Protein AF-A0A2V2WG63-F1 (afdb_monomer)

Sequence (183 aa):
MKLNDFLRGHIGPSAVVDERYNVTMEVFLVEPRNYVQDQKLLEEIFNLSEYQVLQEMRGLRRDTYNVSQMGVRSLRQWRDFERKDMVSPLARRELDAALRGVLKEEKIQMSEGFYDSLYNARWHHVVEFTDGEGMGMEVREGKPPQSWTYKAVGRTLERDDSVEQSGAPRLRLMVLTSDKAWP

Structure (mmCIF, N/CA/C/O backbone):
data_AF-A0A2V2WG63-F1
#
_entry.id   AF-A0A2V2WG63-F1
#
loop_
_atom_site.group_PDB
_atom_site.id
_atom_site.type_symbol
_atom_site.label_atom_id
_atom_site.label_alt_id
_atom_site.label_comp_id
_atom_site.label_asym_id
_atom_site.label_entity_id
_atom_site.label_seq_id
_atom_site.pdbx_PDB_ins_code
_atom_site.Cartn_x
_atom_site.Cartn_y
_atom_site.Cartn_z
_atom_site.occupancy
_atom_site.B_iso_or_equiv
_atom_site.auth_seq_id
_atom_site.auth_comp_id
_atom_site.auth_asym_id
_atom_site.auth_atom_id
_atom_site.pdbx_PDB_model_num
ATOM 1 N N . MET A 1 1 ? -6.058 -13.034 14.511 1.00 93.88 1 MET A N 1
ATOM 2 C CA . MET A 1 1 ? -6.287 -12.320 15.785 1.00 93.88 1 MET A CA 1
ATOM 3 C C . MET A 1 1 ? -7.746 -11.898 15.863 1.00 93.88 1 MET A C 1
ATOM 5 O O . MET A 1 1 ? -8.275 -11.448 14.842 1.00 93.88 1 MET A O 1
ATOM 9 N N . LYS A 1 2 ? -8.402 -12.097 17.013 1.00 96.62 2 LYS A N 1
ATOM 10 C CA . LYS A 1 2 ? -9.763 -11.594 17.248 1.00 96.62 2 LYS A CA 1
ATOM 11 C C . LYS A 1 2 ? -9.746 -10.153 17.768 1.00 96.62 2 LYS A C 1
ATOM 13 O O . LYS A 1 2 ? -8.709 -9.678 18.225 1.00 96.62 2 LYS A O 1
ATOM 18 N N . LEU A 1 3 ? -10.894 -9.482 17.707 1.00 96.88 3 LEU A N 1
ATOM 19 C CA . LEU A 1 3 ? -11.071 -8.108 18.168 1.00 96.88 3 LEU A CA 1
ATOM 20 C C . LEU A 1 3 ? -10.718 -7.959 19.653 1.00 96.88 3 LEU A C 1
ATOM 22 O O . LEU A 1 3 ? -9.905 -7.106 19.981 1.00 96.88 3 LEU A O 1
ATOM 26 N N . ASN A 1 4 ? -11.226 -8.816 20.546 1.00 96.56 4 ASN A N 1
ATOM 27 C CA . ASN A 1 4 ? -10.910 -8.702 21.977 1.00 96.56 4 ASN A CA 1
ATOM 28 C C . ASN A 1 4 ? -9.423 -8.927 22.284 1.00 96.56 4 ASN A C 1
ATOM 30 O O . ASN A 1 4 ? -8.892 -8.295 23.193 1.00 96.56 4 ASN A O 1
ATOM 34 N N . ASP A 1 5 ? -8.736 -9.781 21.521 1.00 96.94 5 ASP A N 1
ATOM 35 C CA . ASP A 1 5 ? -7.288 -9.965 21.674 1.00 96.94 5 ASP A CA 1
ATOM 36 C C . ASP A 1 5 ? -6.537 -8.682 21.292 1.00 96.94 5 ASP A C 1
ATOM 38 O O . ASP A 1 5 ? -5.629 -8.254 22.002 1.00 96.94 5 ASP A O 1
ATOM 42 N N . PHE A 1 6 ? -6.960 -8.038 20.199 1.00 96.94 6 PHE A N 1
ATOM 43 C CA . PHE A 1 6 ? -6.412 -6.762 19.743 1.00 96.94 6 PHE A CA 1
ATOM 44 C C . PHE A 1 6 ? -6.659 -5.639 20.763 1.00 96.94 6 PHE A C 1
ATOM 46 O O . PHE A 1 6 ? -5.723 -4.948 21.158 1.00 96.94 6 PHE A O 1
ATOM 53 N N . LEU A 1 7 ? -7.894 -5.493 21.256 1.00 96.50 7 LEU A N 1
ATOM 54 C CA . LEU A 1 7 ? -8.246 -4.464 22.243 1.00 96.50 7 LEU A CA 1
ATOM 55 C C . LEU A 1 7 ? -7.430 -4.611 23.532 1.00 96.50 7 LEU A C 1
ATOM 57 O O . LEU A 1 7 ? -6.892 -3.629 24.044 1.00 96.50 7 LEU A O 1
ATOM 61 N N . ARG A 1 8 ? -7.264 -5.843 24.021 1.00 96.00 8 ARG A N 1
ATOM 62 C CA . ARG A 1 8 ? -6.450 -6.114 25.213 1.00 96.00 8 ARG A CA 1
ATOM 63 C C . ARG A 1 8 ? -4.972 -5.810 25.010 1.00 96.00 8 ARG A C 1
ATOM 65 O O . ARG A 1 8 ? -4.325 -5.368 25.955 1.00 96.00 8 ARG A O 1
ATOM 72 N N . GLY A 1 9 ? -4.454 -6.058 23.808 1.00 95.62 9 GLY A N 1
ATOM 73 C CA . GLY A 1 9 ? -3.055 -5.813 23.464 1.00 95.62 9 GLY A CA 1
ATOM 74 C C . GLY A 1 9 ? -2.700 -4.333 23.309 1.00 95.62 9 GLY A C 1
ATOM 75 O O . GLY A 1 9 ? -1.584 -3.958 23.653 1.00 95.62 9 GLY A O 1
ATOM 76 N N . HIS A 1 10 ? -3.632 -3.504 22.822 1.00 95.19 10 HIS A N 1
ATOM 77 C CA . HIS A 1 10 ? -3.331 -2.120 22.427 1.00 95.19 10 HIS A CA 1
ATOM 78 C C . HIS A 1 10 ? -4.022 -1.034 23.263 1.00 95.19 10 HIS A C 1
ATOM 80 O O . HIS A 1 10 ? -3.489 0.065 23.367 1.00 95.19 10 HIS A O 1
ATOM 86 N N . ILE A 1 11 ? -5.178 -1.321 23.867 1.00 94.38 11 ILE A N 1
ATOM 87 C CA . ILE A 1 11 ? -5.942 -0.348 24.669 1.00 94.38 11 ILE A CA 1
ATOM 88 C C . ILE A 1 11 ? -5.850 -0.695 26.155 1.00 94.38 11 ILE A C 1
ATOM 90 O O . ILE A 1 11 ? -5.567 0.157 26.995 1.00 94.38 11 ILE A O 1
ATOM 94 N N . GLY A 1 12 ? -6.048 -1.969 26.494 1.00 92.88 12 GLY A N 1
ATOM 95 C CA . GLY A 1 12 ? -5.843 -2.462 27.850 1.00 92.88 12 GLY A CA 1
ATOM 96 C C . GLY A 1 12 ? -6.733 -3.647 28.209 1.00 92.88 12 GLY A C 1
ATOM 97 O O . GLY A 1 12 ? -7.703 -3.945 27.513 1.00 92.88 12 GLY A O 1
ATOM 98 N N . PRO A 1 13 ? -6.454 -4.323 29.336 1.00 90.38 13 PRO A N 1
ATOM 99 C CA . PRO A 1 13 ? -7.102 -5.587 29.696 1.00 90.38 13 PRO A CA 1
ATOM 100 C C . PRO A 1 13 ? -8.625 -5.476 29.874 1.00 90.38 13 PRO A C 1
ATOM 102 O O . PRO A 1 13 ? -9.335 -6.464 29.686 1.00 90.38 13 PRO A O 1
ATOM 105 N N . SER A 1 14 ? -9.120 -4.282 30.211 1.00 89.50 14 SER A N 1
ATOM 106 C CA . SER A 1 14 ? -10.546 -3.993 30.399 1.00 89.50 14 SER A CA 1
ATOM 107 C C . SER A 1 14 ? -11.287 -3.657 29.100 1.00 89.50 14 SER A C 1
ATOM 109 O O . SER A 1 14 ? -12.516 -3.638 29.104 1.00 89.50 14 SER A O 1
ATOM 111 N N . ALA A 1 15 ? -10.577 -3.383 28.000 1.00 91.00 15 ALA A N 1
ATOM 112 C CA . ALA A 1 15 ? -11.191 -3.097 26.709 1.00 91.00 15 ALA A CA 1
ATOM 113 C C . ALA A 1 15 ? -11.688 -4.407 26.086 1.00 91.00 15 ALA A C 1
ATOM 115 O O . ALA A 1 15 ? -10.906 -5.253 25.645 1.00 91.00 15 ALA A O 1
ATOM 116 N N . VAL A 1 16 ? -13.006 -4.600 26.103 1.00 93.50 16 VAL A N 1
ATOM 117 C CA . VAL A 1 16 ? -13.648 -5.835 25.655 1.00 93.50 16 VAL A CA 1
ATOM 118 C C . VAL A 1 16 ? -15.029 -5.528 25.083 1.00 93.50 16 VAL A C 1
ATOM 120 O O . VAL A 1 16 ? -15.775 -4.720 25.634 1.00 93.50 16 VAL A O 1
ATOM 123 N N . VAL A 1 17 ? -15.372 -6.185 23.981 1.00 94.12 17 VAL A N 1
ATOM 124 C CA . VAL A 1 17 ? -16.738 -6.237 23.451 1.00 94.12 17 VAL A CA 1
ATOM 125 C C . VAL A 1 17 ? -17.412 -7.547 23.848 1.00 94.12 17 VAL A C 1
ATOM 127 O O . VAL A 1 17 ? -16.739 -8.529 24.176 1.00 94.12 17 VAL A O 1
ATOM 130 N N . ASP A 1 18 ? -18.745 -7.578 23.787 1.00 94.12 18 ASP A N 1
ATOM 131 C CA . ASP A 1 18 ? -19.517 -8.812 23.965 1.00 94.12 18 ASP A CA 1
ATOM 132 C C . ASP A 1 18 ? -19.010 -9.919 23.025 1.00 94.12 18 ASP A C 1
ATOM 134 O O . ASP A 1 18 ? -18.601 -9.655 21.891 1.00 94.12 18 ASP A O 1
ATOM 138 N N . GLU A 1 19 ? -19.049 -11.172 23.482 1.00 93.12 19 GLU A N 1
ATOM 139 C CA . GLU A 1 19 ? -18.503 -12.308 22.731 1.00 93.12 19 GLU A CA 1
ATOM 140 C C . GLU A 1 19 ? -19.163 -12.474 21.350 1.00 93.12 19 GLU A C 1
ATOM 142 O O . GLU A 1 19 ? -18.517 -12.938 20.411 1.00 93.12 19 GLU A O 1
ATOM 147 N N . ARG A 1 20 ? -20.412 -12.014 21.173 1.00 94.06 20 ARG A N 1
ATOM 148 C CA . ARG A 1 20 ? -21.094 -11.995 19.866 1.00 94.06 20 ARG A CA 1
ATOM 149 C C . ARG A 1 20 ? -20.435 -11.058 18.852 1.00 94.06 20 ARG A C 1
ATOM 151 O O . ARG A 1 20 ? -20.540 -11.304 17.652 1.00 94.06 20 ARG A O 1
ATOM 158 N N . TYR A 1 21 ? -19.759 -10.009 19.315 1.00 94.44 21 TYR A N 1
ATOM 159 C CA . TYR A 1 21 ? -19.050 -9.038 18.478 1.00 94.44 21 TYR A CA 1
ATOM 160 C C . TYR A 1 21 ? -17.540 -9.301 18.408 1.00 94.44 21 TYR A C 1
ATOM 162 O O . TYR A 1 21 ? -16.827 -8.598 17.692 1.00 94.44 21 TYR A O 1
ATOM 170 N N . ASN A 1 22 ? -17.043 -10.335 19.096 1.00 96.38 22 ASN A N 1
ATOM 171 C CA . ASN A 1 22 ? -15.632 -10.720 19.133 1.00 96.38 22 ASN A CA 1
ATOM 172 C C . ASN A 1 22 ? -15.186 -11.464 17.854 1.00 96.38 22 ASN A C 1
ATOM 174 O O . ASN A 1 22 ? -14.774 -12.631 17.870 1.00 96.38 22 ASN A O 1
ATOM 178 N N . VAL A 1 23 ? -15.304 -10.779 16.718 1.00 97.12 23 VAL A N 1
ATOM 179 C CA . VAL A 1 23 ? -14.958 -11.285 15.385 1.00 97.12 23 VAL A CA 1
ATOM 180 C C . VAL A 1 23 ? -13.455 -11.210 15.109 1.00 97.12 23 VAL A C 1
ATOM 182 O O . VAL A 1 23 ? -12.675 -10.671 15.893 1.00 97.12 23 VAL A O 1
ATOM 185 N N . THR A 1 24 ? -13.014 -11.762 13.979 1.00 97.19 24 THR A N 1
ATOM 186 C CA . THR A 1 24 ? -11.632 -11.581 13.515 1.00 97.19 24 THR A CA 1
ATOM 187 C C . THR A 1 24 ? -11.386 -10.132 13.096 1.00 97.19 24 THR A C 1
ATOM 189 O O . THR A 1 24 ? -12.297 -9.451 12.623 1.00 97.19 24 THR A O 1
ATOM 192 N N . MET A 1 25 ? -10.135 -9.670 13.195 1.00 95.94 25 MET A N 1
ATOM 193 C CA . MET A 1 25 ? -9.777 -8.327 12.717 1.00 95.94 25 MET A CA 1
ATOM 194 C C . MET A 1 25 ? -10.108 -8.126 11.232 1.00 95.94 25 MET A C 1
ATOM 196 O O . MET A 1 25 ? -10.574 -7.059 10.857 1.00 95.94 25 MET A O 1
ATOM 200 N N . GLU A 1 26 ? -9.959 -9.152 10.387 1.00 92.69 26 GLU A N 1
ATOM 201 C CA . GLU A 1 26 ? -10.315 -9.059 8.960 1.00 92.69 26 GLU A CA 1
ATOM 202 C C . GLU A 1 26 ? -11.795 -8.710 8.732 1.00 92.69 26 GLU A C 1
ATOM 204 O O . GLU A 1 26 ? -12.109 -7.941 7.821 1.00 92.69 26 GLU A O 1
ATOM 209 N N . VAL A 1 27 ? -12.691 -9.255 9.564 1.00 95.31 27 VAL A N 1
ATOM 210 C CA . VAL A 1 27 ? -14.133 -8.974 9.519 1.00 95.31 27 VAL A CA 1
ATOM 211 C C . VAL A 1 27 ? -14.428 -7.600 10.119 1.00 95.31 27 VAL A C 1
ATOM 213 O O . VAL A 1 27 ? -15.145 -6.809 9.510 1.00 95.31 27 VAL A O 1
ATOM 216 N N . PHE A 1 28 ? -13.823 -7.280 11.265 1.00 96.75 28 PHE A N 1
ATOM 217 C CA . PHE A 1 28 ? -13.992 -5.989 11.931 1.00 96.75 28 PHE A CA 1
ATOM 218 C C . PHE A 1 28 ? -13.611 -4.801 11.030 1.00 96.75 28 PHE A C 1
ATOM 220 O O . PHE A 1 28 ? -14.371 -3.844 10.926 1.00 96.75 28 PHE A O 1
ATOM 227 N N . LEU A 1 29 ? -12.486 -4.892 10.309 1.00 95.50 29 LEU A N 1
ATOM 228 C CA . LEU A 1 29 ? -11.979 -3.853 9.396 1.00 95.50 29 LEU A CA 1
ATOM 229 C C . LEU A 1 29 ? -12.909 -3.555 8.202 1.00 95.50 29 LEU A C 1
ATOM 231 O O . LEU A 1 29 ? -12.698 -2.585 7.469 1.00 95.50 29 LEU A O 1
ATOM 235 N N . VAL A 1 30 ? -13.916 -4.400 7.949 1.00 94.12 30 VAL A N 1
ATOM 236 C CA . VAL A 1 30 ? -14.921 -4.154 6.906 1.00 94.12 30 VAL A CA 1
ATOM 237 C C . VAL A 1 30 ? -15.871 -3.048 7.344 1.00 94.12 30 VAL A C 1
ATOM 239 O O . VAL A 1 30 ? -16.056 -2.088 6.600 1.00 94.12 30 VAL A O 1
ATOM 242 N N . GLU A 1 31 ? -16.457 -3.194 8.531 1.00 94.81 31 GLU A N 1
ATOM 243 C CA . GLU A 1 31 ? -17.446 -2.264 9.068 1.00 94.81 31 GLU A CA 1
ATOM 244 C C . GLU A 1 31 ? -17.375 -2.226 10.607 1.00 94.81 31 GLU A C 1
ATOM 246 O O . GLU A 1 31 ? -18.191 -2.845 11.294 1.00 94.81 31 GLU A O 1
ATOM 251 N N . PRO A 1 32 ? -16.394 -1.492 11.171 1.00 95.38 32 PRO A N 1
ATOM 252 C CA . PRO A 1 32 ? -16.124 -1.467 12.613 1.00 95.38 32 PRO A CA 1
ATOM 253 C C . PRO A 1 32 ? -17.338 -1.096 13.475 1.00 95.38 32 PRO A C 1
ATOM 255 O O . PRO A 1 32 ? -17.528 -1.625 14.571 1.00 95.38 32 PRO A O 1
ATOM 258 N N . ARG A 1 33 ? -18.193 -0.210 12.950 1.00 95.69 33 ARG A N 1
ATOM 259 C CA . ARG A 1 33 ? -19.382 0.327 13.632 1.00 95.69 33 ARG A CA 1
ATOM 260 C C . ARG A 1 33 ? -20.462 -0.723 13.912 1.00 95.69 33 ARG A C 1
ATOM 262 O O . ARG A 1 33 ? -21.297 -0.499 14.780 1.00 95.69 33 ARG A O 1
ATOM 269 N N . ASN A 1 34 ? -20.432 -1.870 13.231 1.00 95.44 34 ASN A N 1
ATOM 270 C CA . ASN A 1 34 ? -21.363 -2.971 13.500 1.00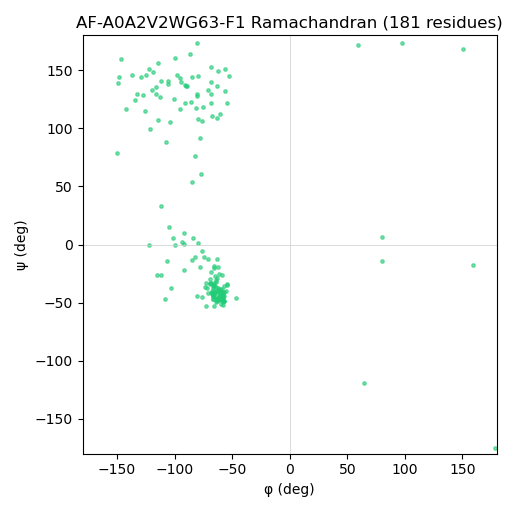 95.44 34 ASN A CA 1
ATOM 271 C C . ASN A 1 34 ? -20.980 -3.784 14.745 1.00 95.44 34 ASN A C 1
ATOM 273 O O . ASN A 1 34 ? -21.813 -4.511 15.279 1.00 95.44 34 ASN A O 1
ATOM 277 N N . TYR A 1 35 ? -19.724 -3.686 15.186 1.00 95.38 35 TYR A N 1
ATOM 278 C CA . TYR A 1 35 ? -19.163 -4.508 16.262 1.00 95.38 35 TYR A CA 1
ATOM 279 C C . TYR A 1 35 ? -18.857 -3.701 17.524 1.00 95.38 35 TYR A C 1
ATOM 281 O O . TYR A 1 35 ? -18.873 -4.246 18.624 1.00 95.38 35 TYR A O 1
ATOM 289 N N . VAL A 1 36 ? -18.595 -2.401 17.377 1.00 94.88 36 VAL A N 1
ATOM 290 C CA . VAL A 1 36 ? -18.352 -1.482 18.490 1.00 94.88 36 VAL A CA 1
ATOM 291 C C . VAL A 1 36 ? -19.316 -0.308 18.358 1.00 94.88 36 VAL A C 1
ATOM 293 O O . VA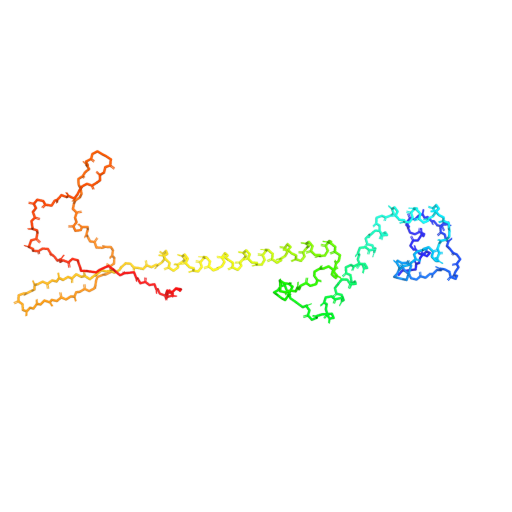L A 1 36 ? -19.233 0.457 17.403 1.00 94.88 36 VAL A O 1
ATOM 296 N N . GLN A 1 37 ? -20.236 -0.178 19.315 1.00 91.19 37 GLN A N 1
ATOM 297 C CA . GLN A 1 37 ? -21.182 0.946 19.380 1.00 91.19 37 GLN A CA 1
ATOM 298 C C . GLN A 1 37 ? -20.661 2.107 20.237 1.00 91.19 37 GLN A C 1
ATOM 300 O O . GLN A 1 37 ? -21.112 3.238 20.073 1.00 91.19 37 GLN A O 1
ATOM 305 N N . ASP A 1 38 ? -19.715 1.839 21.142 1.00 94.06 38 ASP A N 1
ATOM 306 C CA . ASP A 1 38 ? -19.063 2.875 21.940 1.00 94.06 38 ASP A CA 1
ATOM 307 C C . ASP A 1 38 ? -18.195 3.753 21.030 1.00 94.06 38 ASP A C 1
ATOM 309 O O . ASP A 1 38 ? -17.165 3.324 20.501 1.00 94.06 38 ASP A O 1
ATOM 313 N N . GLN A 1 39 ? -18.634 4.997 20.844 1.00 94.69 39 GLN A N 1
ATOM 314 C CA . GLN A 1 39 ? -17.968 5.948 19.967 1.00 94.69 39 GLN A CA 1
ATOM 315 C C . GLN A 1 39 ? -16.574 6.334 20.474 1.00 94.69 39 GLN A C 1
ATOM 317 O O . GLN A 1 39 ? -15.665 6.495 19.662 1.00 94.69 39 GLN A O 1
ATOM 322 N N . LYS A 1 40 ? -16.376 6.422 21.795 1.00 95.06 40 LYS A N 1
ATOM 323 C CA . LYS A 1 40 ? -15.071 6.758 22.374 1.00 95.06 40 LYS A CA 1
ATOM 324 C C . LYS A 1 40 ? -14.074 5.628 22.129 1.00 95.06 40 LYS A C 1
ATOM 326 O O . LYS A 1 40 ? -12.937 5.886 21.747 1.00 95.06 40 LYS A O 1
ATOM 331 N N . LEU A 1 41 ? -14.523 4.383 22.290 1.00 94.50 41 LEU A N 1
ATOM 332 C CA . LEU A 1 41 ? -13.698 3.213 22.001 1.00 94.50 41 LEU A CA 1
ATOM 333 C C . LEU A 1 41 ? -13.363 3.112 20.505 1.00 94.50 41 LEU A C 1
ATOM 335 O O . LEU A 1 41 ? -12.229 2.806 20.152 1.00 94.50 41 LEU A O 1
ATOM 339 N N . LEU A 1 42 ? -14.317 3.397 19.613 1.00 95.94 42 LEU A N 1
ATOM 340 C CA . LEU A 1 42 ? -14.051 3.450 18.171 1.00 95.94 42 LEU A CA 1
ATOM 341 C C . LEU A 1 42 ? -13.006 4.506 17.806 1.00 95.94 42 LEU A C 1
ATOM 343 O O . LEU A 1 42 ? -12.115 4.225 17.007 1.00 95.94 42 LEU A O 1
ATOM 347 N N . GLU A 1 43 ? -13.115 5.707 18.373 1.00 96.38 43 GLU A N 1
ATOM 348 C CA . GLU A 1 43 ? -12.137 6.777 18.161 1.00 96.38 43 GLU A CA 1
ATOM 349 C C . GLU A 1 43 ? -10.745 6.357 18.643 1.00 96.38 43 GLU A C 1
ATOM 351 O O . GLU A 1 43 ? -9.763 6.555 17.929 1.00 96.38 43 GLU A O 1
ATOM 356 N N . GLU A 1 44 ? -10.656 5.709 19.805 1.00 96.38 44 GLU A N 1
ATOM 357 C CA . GLU A 1 44 ? -9.400 5.170 20.326 1.00 96.38 44 GLU A CA 1
ATOM 358 C C . GLU A 1 44 ? -8.803 4.111 19.389 1.00 96.38 44 GLU A C 1
ATOM 360 O O . GLU A 1 44 ? -7.637 4.221 19.018 1.00 96.38 44 GLU A O 1
ATOM 365 N N . ILE A 1 45 ? -9.614 3.161 18.908 1.00 96.31 45 ILE A N 1
ATOM 366 C CA . ILE A 1 45 ? -9.190 2.145 17.931 1.00 96.31 45 ILE A CA 1
ATOM 367 C C . ILE A 1 45 ? -8.669 2.796 16.644 1.00 96.31 45 ILE A C 1
ATOM 369 O O . ILE A 1 45 ? -7.629 2.390 16.133 1.00 96.31 45 ILE A O 1
ATOM 373 N N . PHE A 1 46 ? -9.368 3.797 16.104 1.00 96.50 46 PHE A N 1
ATOM 374 C CA . PHE A 1 46 ? -8.979 4.450 14.847 1.00 96.50 46 PHE A CA 1
ATOM 375 C C . PHE A 1 46 ? -7.689 5.271 14.965 1.00 96.50 46 PHE A C 1
ATOM 377 O O . PHE A 1 46 ? -6.990 5.468 13.966 1.00 96.50 46 PHE A O 1
ATOM 384 N N . ASN A 1 47 ? -7.355 5.707 16.179 1.00 97.06 47 ASN A N 1
ATOM 385 C CA . ASN A 1 47 ? -6.113 6.411 16.474 1.00 97.06 47 ASN A CA 1
ATOM 386 C C . ASN A 1 47 ? -4.911 5.470 16.672 1.00 97.06 47 ASN A C 1
ATOM 388 O O . ASN A 1 47 ? -3.779 5.953 16.700 1.00 97.06 47 ASN A O 1
ATOM 392 N N . LEU A 1 48 ? -5.118 4.151 16.775 1.00 97.19 48 LEU A N 1
ATOM 393 C CA . LEU A 1 48 ? -4.022 3.183 16.871 1.00 97.19 48 LEU A CA 1
ATOM 394 C C . LEU A 1 48 ? -3.283 3.047 15.537 1.00 97.19 48 LEU A C 1
ATOM 396 O O . LEU A 1 48 ? -3.891 2.829 14.484 1.00 97.19 48 LEU A O 1
ATOM 400 N N . SER A 1 49 ? -1.951 3.083 15.590 1.00 96.44 49 SER A N 1
ATOM 401 C CA . SER A 1 49 ? -1.107 2.881 14.409 1.00 96.44 49 SER A CA 1
ATOM 402 C C . SER A 1 49 ? -1.266 1.466 13.849 1.00 96.44 49 SER A C 1
ATOM 404 O O . SER 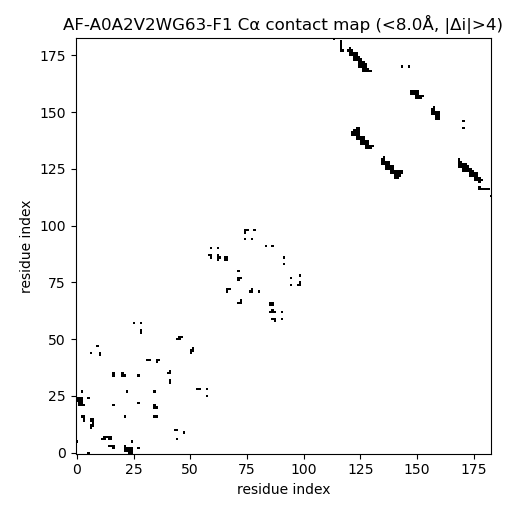A 1 49 ? -1.330 1.282 12.636 1.00 96.44 49 SER A O 1
ATOM 406 N N . GLU A 1 50 ? -1.429 0.458 14.707 1.00 95.56 50 GLU A N 1
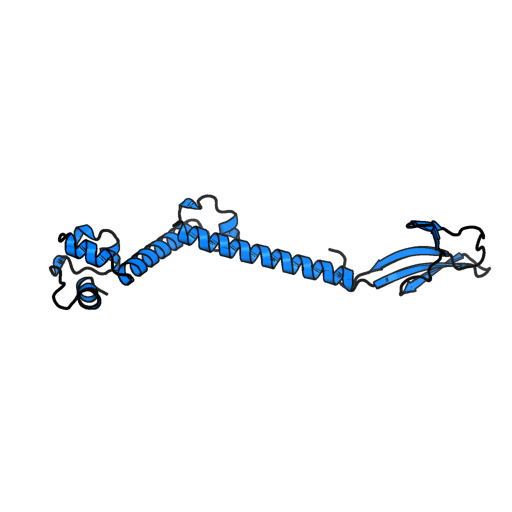ATOM 407 C CA . GLU A 1 50 ? -1.624 -0.931 14.293 1.00 95.56 50 GLU A CA 1
ATOM 408 C C . GLU A 1 50 ? -2.955 -1.129 13.570 1.00 95.56 50 GLU A C 1
ATOM 410 O O . GLU A 1 50 ? -3.024 -1.880 12.596 1.00 95.56 50 GLU A O 1
ATOM 415 N N . TYR A 1 51 ? -4.004 -0.418 13.992 1.00 96.38 51 TYR A N 1
ATOM 416 C CA . TYR A 1 51 ? -5.275 -0.416 13.273 1.00 96.38 51 TYR A CA 1
ATOM 417 C C . TYR A 1 51 ? -5.120 0.207 11.879 1.00 96.38 51 TYR A C 1
ATOM 419 O O . TYR A 1 51 ? -5.604 -0.361 10.896 1.00 96.38 51 TYR A O 1
ATOM 427 N N . GLN A 1 52 ? -4.408 1.334 11.773 1.00 95.06 52 GLN A N 1
ATOM 428 C CA . GLN A 1 52 ? -4.142 1.997 10.492 1.00 95.06 52 GLN A CA 1
ATOM 429 C C . GLN A 1 52 ? -3.365 1.083 9.537 1.00 95.06 52 GLN A C 1
ATOM 431 O O . GLN A 1 52 ? -3.792 0.889 8.399 1.00 95.06 52 GLN A O 1
ATOM 436 N N . VAL A 1 53 ? -2.306 0.427 10.020 1.00 93.94 53 VAL A N 1
ATOM 437 C CA . VAL A 1 53 ? -1.519 -0.541 9.236 1.00 93.94 53 VAL A CA 1
ATOM 438 C C . VAL A 1 53 ? -2.384 -1.706 8.755 1.00 93.94 53 VAL A C 1
ATOM 440 O O . VAL A 1 53 ? -2.315 -2.093 7.587 1.00 93.94 53 VAL A O 1
ATOM 443 N N . LEU A 1 54 ? -3.232 -2.263 9.623 1.00 94.94 54 LEU A N 1
ATOM 444 C CA . LEU A 1 54 ? -4.142 -3.342 9.239 1.00 94.94 54 LEU A CA 1
ATOM 445 C C . LEU A 1 54 ? -5.147 -2.894 8.167 1.00 94.94 54 LEU A C 1
ATOM 447 O O . LEU A 1 54 ? -5.431 -3.650 7.231 1.00 94.94 54 LEU A O 1
ATOM 451 N N . GLN A 1 55 ? -5.661 -1.668 8.273 1.00 92.94 55 GLN A N 1
ATOM 452 C CA . GLN A 1 55 ? -6.595 -1.109 7.301 1.00 92.94 55 GLN A CA 1
ATOM 453 C C . GLN A 1 55 ? -5.928 -0.854 5.943 1.00 92.94 55 GLN A C 1
ATOM 455 O O . GLN A 1 55 ? -6.501 -1.195 4.902 1.00 92.94 55 GLN A O 1
ATOM 460 N N . GLU A 1 56 ? -4.706 -0.323 5.938 1.00 91.38 56 GLU A N 1
ATOM 461 C CA . GLU A 1 56 ? -3.902 -0.146 4.727 1.00 91.38 56 GLU A CA 1
ATOM 462 C C . GLU A 1 56 ? -3.578 -1.488 4.066 1.00 91.38 56 GLU A C 1
ATOM 464 O O . GLU A 1 56 ? -3.821 -1.664 2.871 1.00 91.38 56 GLU A O 1
ATOM 469 N N . MET A 1 57 ? -3.116 -2.475 4.841 1.00 91.62 57 MET A N 1
ATOM 470 C CA . MET A 1 57 ? -2.808 -3.817 4.342 1.00 91.62 57 MET A CA 1
ATOM 471 C C . MET A 1 57 ? -4.040 -4.480 3.714 1.00 91.62 57 MET A C 1
ATOM 473 O O . MET A 1 57 ? -3.951 -5.101 2.649 1.00 91.62 57 MET A O 1
ATOM 477 N N . ARG A 1 58 ? -5.214 -4.322 4.337 1.00 92.06 58 ARG A N 1
ATOM 478 C CA . ARG A 1 58 ? -6.487 -4.788 3.778 1.00 92.06 58 ARG A CA 1
ATOM 479 C C . ARG A 1 58 ? -6.802 -4.100 2.448 1.00 92.06 58 ARG A C 1
ATOM 481 O O . ARG A 1 58 ? -7.211 -4.780 1.503 1.00 92.06 58 ARG A O 1
ATOM 488 N N . GLY A 1 59 ? -6.608 -2.783 2.370 1.00 91.88 59 GLY A N 1
ATOM 489 C CA . GLY A 1 59 ? -6.759 -2.003 1.140 1.00 91.88 59 GLY A CA 1
ATOM 490 C C . GLY A 1 59 ? -5.847 -2.510 0.023 1.00 91.88 59 GLY A C 1
ATOM 491 O O . GLY A 1 59 ? -6.332 -2.880 -1.043 1.00 91.88 59 GLY A O 1
ATOM 492 N N . LEU A 1 60 ? -4.552 -2.658 0.304 1.00 91.25 60 LEU A N 1
ATOM 493 C CA . LEU A 1 60 ? -3.560 -3.167 -0.648 1.00 91.25 60 LEU A CA 1
ATOM 494 C C . LEU A 1 60 ? -3.881 -4.583 -1.139 1.00 91.25 60 LEU A C 1
ATOM 496 O O . LEU A 1 60 ? -3.739 -4.887 -2.326 1.00 91.25 60 LEU A O 1
ATOM 500 N N . ARG A 1 61 ? -4.351 -5.466 -0.250 1.00 90.81 61 ARG A N 1
ATOM 501 C CA . ARG A 1 61 ? -4.767 -6.826 -0.626 1.00 90.81 61 ARG A CA 1
ATOM 502 C C . ARG A 1 61 ? -5.962 -6.800 -1.577 1.00 90.81 61 ARG A C 1
ATOM 504 O O . ARG A 1 61 ? -5.989 -7.567 -2.541 1.00 90.81 61 ARG A O 1
ATOM 511 N N . ARG A 1 62 ? -6.931 -5.913 -1.331 1.00 91.56 62 ARG A N 1
ATOM 512 C CA . ARG A 1 62 ? -8.081 -5.700 -2.220 1.00 91.56 62 ARG A CA 1
ATOM 513 C C . ARG A 1 62 ? -7.636 -5.150 -3.575 1.00 91.56 62 ARG A C 1
ATOM 515 O O . ARG A 1 62 ? -8.046 -5.694 -4.594 1.00 91.56 62 ARG A O 1
ATOM 522 N N . ASP A 1 63 ? -6.772 -4.142 -3.588 1.00 92.56 63 ASP A N 1
ATOM 523 C CA . ASP A 1 63 ? -6.219 -3.561 -4.814 1.00 92.56 63 ASP A CA 1
ATOM 524 C C . ASP A 1 63 ? -5.512 -4.618 -5.664 1.00 92.56 63 ASP A C 1
ATOM 526 O O . ASP A 1 63 ? -5.800 -4.761 -6.851 1.00 92.56 63 ASP A O 1
ATOM 530 N N . THR A 1 64 ? -4.649 -5.416 -5.028 1.00 88.94 64 THR A N 1
ATOM 531 C CA . THR A 1 64 ? -3.921 -6.524 -5.663 1.00 88.94 64 THR A CA 1
ATOM 532 C C . THR A 1 64 ? -4.881 -7.543 -6.275 1.00 88.94 64 THR A C 1
ATOM 534 O O . THR A 1 64 ? -4.692 -7.976 -7.412 1.00 88.94 64 THR A O 1
ATOM 537 N N . TYR A 1 65 ? -5.936 -7.914 -5.544 1.00 89.25 65 TYR A N 1
ATOM 538 C CA . TYR A 1 65 ? -6.961 -8.814 -6.061 1.00 89.25 65 TYR A CA 1
ATOM 539 C C . TYR A 1 65 ? -7.672 -8.210 -7.280 1.00 89.25 65 TYR A C 1
ATOM 541 O O . TYR A 1 65 ? -7.767 -8.869 -8.314 1.00 89.25 65 TYR A O 1
ATOM 549 N N . ASN A 1 66 ? -8.098 -6.946 -7.198 1.00 89.44 66 ASN A N 1
ATOM 550 C CA . ASN A 1 66 ? -8.809 -6.247 -8.268 1.00 89.44 66 ASN A CA 1
ATOM 551 C C . ASN A 1 66 ? -8.007 -6.207 -9.577 1.00 89.44 66 ASN A C 1
ATOM 553 O O . ASN A 1 66 ? -8.535 -6.556 -10.633 1.00 89.44 66 ASN A O 1
ATOM 557 N N . VAL A 1 67 ? -6.729 -5.816 -9.521 1.00 91.12 67 VAL A N 1
ATOM 558 C CA . VAL A 1 67 ? -5.882 -5.749 -10.727 1.00 91.12 67 VAL A CA 1
ATOM 559 C C . VAL A 1 67 ? -5.553 -7.136 -11.277 1.00 91.12 67 VAL A C 1
ATOM 561 O O . VAL A 1 67 ? -5.507 -7.315 -12.494 1.00 91.12 67 VAL A O 1
ATOM 564 N N . SER A 1 68 ? -5.412 -8.140 -10.404 1.00 88.44 68 SER A N 1
ATOM 565 C CA . SER A 1 68 ? -5.187 -9.529 -10.816 1.00 88.44 68 SER A CA 1
ATOM 566 C C . SER A 1 68 ? -6.390 -10.110 -11.566 1.00 88.44 68 SER A C 1
ATOM 568 O O . SER A 1 68 ? -6.209 -10.773 -12.589 1.00 88.44 68 SER A O 1
ATOM 570 N N . GLN A 1 69 ? -7.616 -9.806 -11.119 1.00 90.62 69 GLN A N 1
ATOM 571 C CA . GLN A 1 69 ? -8.848 -10.187 -11.825 1.00 90.62 69 GLN A CA 1
ATOM 572 C C . GLN A 1 69 ? -8.960 -9.524 -13.206 1.00 90.62 69 GLN A C 1
ATOM 574 O O . GLN A 1 69 ? -9.520 -10.111 -14.125 1.00 90.62 69 GLN A O 1
ATOM 579 N N . MET A 1 70 ? -8.367 -8.340 -13.377 1.00 91.38 70 MET A N 1
ATOM 580 C CA . MET A 1 70 ? -8.273 -7.644 -14.667 1.00 91.38 70 MET A CA 1
ATOM 581 C C . MET A 1 70 ? -7.090 -8.117 -15.531 1.00 91.38 70 MET A C 1
ATOM 583 O O . MET A 1 70 ? -6.821 -7.543 -16.583 1.00 91.38 70 MET A O 1
ATOM 587 N N . GLY A 1 71 ? -6.363 -9.155 -15.105 1.00 91.00 71 GLY A N 1
ATOM 588 C CA . GLY A 1 71 ? -5.261 -9.744 -15.866 1.00 91.00 71 GLY A CA 1
ATOM 589 C C . GLY A 1 71 ? -3.932 -8.987 -15.781 1.00 91.00 71 GLY A C 1
ATOM 590 O O . GLY A 1 71 ? -2.973 -9.374 -16.453 1.00 91.00 71 GLY A O 1
ATOM 591 N N . VAL A 1 72 ? -3.832 -7.952 -14.941 1.00 93.75 72 VAL A N 1
ATOM 592 C CA . VAL A 1 72 ? -2.586 -7.206 -14.730 1.00 93.75 72 VAL A CA 1
ATOM 593 C C . VAL A 1 72 ? -1.690 -7.996 -13.776 1.00 93.75 72 VAL A C 1
ATOM 595 O O . VAL A 1 72 ? -1.963 -8.095 -12.580 1.00 93.75 72 VAL A O 1
ATOM 598 N N . ARG A 1 73 ? -0.610 -8.579 -14.308 1.00 89.81 73 ARG A N 1
ATOM 599 C CA . ARG A 1 73 ? 0.367 -9.386 -13.551 1.00 89.81 73 ARG A CA 1
ATOM 600 C C . ARG A 1 73 ? 1.803 -8.862 -13.641 1.00 89.81 73 ARG A C 1
ATOM 602 O O . ARG A 1 73 ? 2.706 -9.456 -13.064 1.00 89.81 73 ARG A O 1
ATOM 609 N N . SER A 1 74 ? 2.031 -7.770 -14.368 1.00 91.38 74 SER A N 1
ATOM 610 C CA . SER A 1 74 ? 3.358 -7.182 -14.580 1.00 91.38 74 SER A CA 1
ATOM 611 C C . SER A 1 74 ? 3.296 -5.659 -14.687 1.00 91.38 74 SER A C 1
ATOM 613 O O . SER A 1 74 ? 2.256 -5.097 -15.031 1.00 91.38 74 SER A O 1
ATOM 615 N N . LEU A 1 75 ? 4.431 -4.984 -14.464 1.00 91.94 75 LEU A N 1
ATOM 616 C CA . LEU A 1 75 ? 4.533 -3.526 -14.614 1.00 91.94 75 LEU A CA 1
ATOM 617 C C . LEU A 1 75 ? 4.313 -3.056 -16.061 1.00 91.94 75 LEU A C 1
ATOM 619 O O . LEU A 1 75 ? 3.771 -1.975 -16.272 1.00 91.94 75 LEU A O 1
ATOM 623 N N . ARG A 1 76 ? 4.667 -3.871 -17.064 1.00 90.44 76 ARG A N 1
ATOM 624 C CA . ARG A 1 76 ? 4.381 -3.562 -18.476 1.00 90.44 76 ARG A CA 1
ATOM 625 C C . ARG A 1 76 ? 2.881 -3.584 -18.763 1.00 90.44 76 ARG A C 1
ATOM 627 O O . ARG A 1 76 ? 2.378 -2.667 -19.388 1.00 90.44 76 ARG A O 1
ATOM 634 N N . GLN A 1 77 ? 2.157 -4.575 -18.243 1.00 92.88 77 GLN A N 1
ATOM 635 C CA . GLN A 1 77 ? 0.694 -4.585 -18.342 1.00 92.88 77 GLN A CA 1
ATOM 636 C C . GLN A 1 77 ? 0.071 -3.451 -17.535 1.00 92.88 77 GLN A C 1
ATOM 638 O O . GLN A 1 77 ? -0.895 -2.850 -17.985 1.00 92.88 77 GLN A O 1
ATOM 643 N N . TRP A 1 78 ? 0.637 -3.128 -16.366 1.00 94.62 78 TRP A N 1
ATOM 644 C CA . TRP A 1 78 ? 0.214 -1.959 -15.608 1.00 94.62 78 TRP A CA 1
ATOM 645 C C . TRP A 1 78 ? 0.349 -0.700 -16.458 1.00 94.62 78 TRP A C 1
ATOM 647 O O . TRP A 1 78 ? -0.618 0.040 -16.525 1.00 94.62 78 TRP A O 1
ATOM 657 N N . ARG A 1 79 ? 1.478 -0.456 -17.138 1.00 92.56 79 ARG A N 1
ATOM 658 C CA . ARG A 1 79 ? 1.683 0.724 -18.006 1.00 92.56 79 ARG A CA 1
ATOM 659 C C . ARG A 1 79 ? 0.503 0.979 -18.945 1.00 92.56 79 ARG A C 1
ATOM 661 O O . ARG A 1 79 ? 0.036 2.110 -19.004 1.00 92.56 79 ARG A O 1
ATOM 668 N N . ASP A 1 80 ? 0.019 -0.074 -19.593 1.00 93.06 80 ASP A N 1
ATOM 669 C CA . ASP A 1 80 ? -1.015 0.004 -20.629 1.00 93.06 80 ASP A CA 1
ATOM 670 C C . ASP A 1 80 ? -2.442 -0.156 -20.050 1.00 93.06 80 ASP A C 1
ATOM 672 O O . ASP A 1 80 ? -3.431 -0.122 -20.776 1.00 93.06 80 ASP A O 1
ATOM 676 N N . PHE A 1 81 ? -2.572 -0.323 -18.729 1.00 93.94 81 PHE A N 1
ATOM 677 C CA . PHE A 1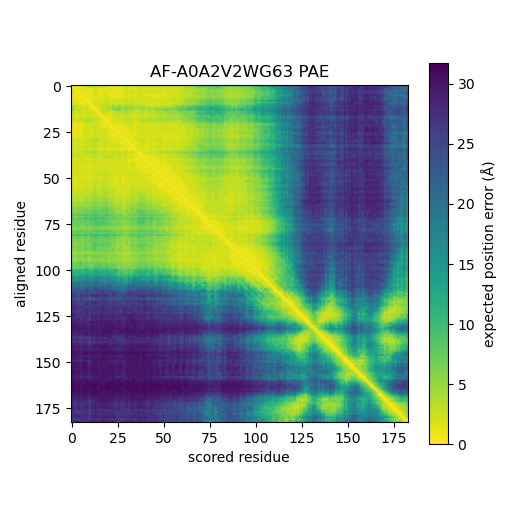 81 ? -3.850 -0.511 -18.047 1.00 93.94 81 PHE A CA 1
ATOM 678 C C . PHE A 1 81 ? -4.572 0.819 -17.794 1.00 93.94 81 PHE A C 1
ATOM 680 O O . PHE A 1 81 ? -4.104 1.651 -17.018 1.00 93.94 81 PHE A O 1
ATOM 687 N N . GLU A 1 82 ? -5.752 0.995 -18.386 1.00 91.06 82 GLU A N 1
ATOM 688 C CA . GLU A 1 82 ? -6.504 2.259 -18.333 1.00 91.06 82 GLU A CA 1
ATOM 689 C C . GLU A 1 82 ? -7.164 2.534 -16.970 1.00 91.06 82 GLU A C 1
ATOM 691 O O . GLU A 1 82 ? -7.188 3.672 -16.499 1.00 91.06 82 GLU A O 1
ATOM 696 N N . ARG A 1 83 ? -7.668 1.495 -16.293 1.00 92.06 83 ARG A N 1
ATOM 697 C CA . ARG A 1 83 ? -8.501 1.612 -15.078 1.00 92.06 83 ARG A CA 1
ATOM 698 C C . ARG A 1 83 ? -7.672 1.748 -13.796 1.00 92.06 83 ARG A C 1
ATOM 700 O O . ARG A 1 83 ? -7.810 0.983 -12.841 1.00 92.06 83 ARG A O 1
ATOM 707 N N . LYS A 1 84 ? -6.762 2.723 -13.784 1.00 90.81 84 LYS A N 1
ATOM 708 C CA . LYS A 1 84 ? -5.831 3.014 -12.674 1.00 90.81 84 LYS A CA 1
ATOM 709 C C . LYS A 1 84 ? -6.519 3.409 -11.365 1.00 90.81 84 LYS A C 1
ATOM 711 O O . LYS A 1 84 ? -5.890 3.384 -10.315 1.00 90.81 84 LYS A O 1
ATOM 716 N N . ASP A 1 85 ? -7.772 3.832 -11.445 1.00 90.12 85 ASP A N 1
ATOM 717 C CA . ASP A 1 85 ? -8.652 4.203 -10.339 1.00 90.12 85 ASP A CA 1
ATOM 718 C C . ASP A 1 85 ? -9.185 2.993 -9.550 1.00 90.12 85 ASP A C 1
ATOM 720 O O . ASP A 1 85 ? -9.723 3.160 -8.460 1.00 90.12 85 ASP A O 1
ATOM 724 N N . MET A 1 86 ? -8.995 1.768 -10.055 1.00 89.19 86 MET A N 1
ATOM 725 C CA . MET A 1 86 ? -9.381 0.532 -9.359 1.00 89.19 86 MET A CA 1
ATOM 726 C C . MET A 1 86 ? -8.525 0.184 -8.135 1.00 89.19 86 MET A C 1
ATOM 728 O O . MET A 1 86 ? -8.885 -0.729 -7.385 1.00 89.19 86 MET A O 1
ATOM 732 N N . VAL A 1 87 ? -7.387 0.857 -7.972 1.00 92.38 87 VAL A N 1
ATOM 733 C CA . VAL A 1 87 ? -6.489 0.689 -6.830 1.00 92.38 87 VAL A CA 1
ATOM 734 C C . VAL A 1 87 ? -6.455 1.964 -6.001 1.00 92.38 87 VAL A C 1
ATOM 736 O O . VAL A 1 87 ? -6.702 3.061 -6.508 1.00 92.38 87 VAL A O 1
ATOM 739 N N . SER A 1 88 ? -6.103 1.834 -4.726 1.00 91.31 88 SER A N 1
ATOM 740 C CA . SER A 1 88 ? -5.892 2.977 -3.849 1.00 91.31 88 SER A CA 1
ATOM 741 C C . SER A 1 88 ? -4.840 3.945 -4.419 1.00 91.31 88 SER A C 1
ATOM 743 O O . SER A 1 88 ? -3.893 3.530 -5.100 1.00 91.31 88 SER A O 1
ATOM 745 N N . PRO A 1 89 ? -4.946 5.252 -4.107 1.00 91.38 89 PRO A N 1
ATOM 746 C CA . PRO A 1 89 ? -3.960 6.244 -4.534 1.00 91.38 89 PRO A CA 1
ATOM 747 C C . PRO A 1 89 ? -2.522 5.896 -4.125 1.00 91.38 89 PRO A C 1
ATOM 749 O O . PRO A 1 89 ? -1.590 6.163 -4.884 1.00 91.38 89 PRO A O 1
ATOM 752 N N . LEU A 1 90 ? -2.345 5.272 -2.954 1.00 88.94 90 LEU A N 1
ATOM 753 C CA . LEU A 1 90 ? -1.045 4.814 -2.468 1.00 88.94 90 LEU A CA 1
ATOM 754 C C . LEU A 1 90 ? -0.483 3.699 -3.358 1.00 88.94 90 LEU A C 1
ATOM 756 O O . LEU A 1 90 ? 0.618 3.841 -3.884 1.00 88.94 90 LEU A O 1
ATOM 760 N N . ALA A 1 91 ? -1.260 2.638 -3.604 1.00 90.44 91 ALA A N 1
ATOM 761 C CA . ALA A 1 91 ? -0.846 1.541 -4.479 1.00 90.44 91 ALA A CA 1
ATOM 762 C C . ALA A 1 91 ? -0.511 2.033 -5.893 1.00 90.44 91 ALA A C 1
ATOM 764 O O . ALA A 1 91 ? 0.513 1.658 -6.465 1.00 90.44 91 ALA A O 1
ATOM 765 N N . ARG A 1 92 ? -1.344 2.926 -6.443 1.00 92.88 92 ARG A N 1
ATOM 766 C CA . ARG A 1 92 ? -1.105 3.552 -7.748 1.00 92.88 92 ARG A CA 1
ATOM 767 C C . ARG A 1 92 ? 0.230 4.292 -7.780 1.00 92.88 92 ARG A C 1
ATOM 769 O O . ARG A 1 92 ? 1.007 4.099 -8.712 1.00 92.88 92 ARG A O 1
ATOM 776 N N . ARG A 1 93 ? 0.497 5.127 -6.770 1.00 92.69 93 ARG A N 1
ATOM 777 C CA . ARG A 1 93 ? 1.738 5.905 -6.661 1.00 92.69 93 ARG A CA 1
ATOM 778 C C . ARG A 1 93 ? 2.966 4.996 -6.662 1.00 92.69 93 ARG A C 1
ATOM 780 O O . ARG A 1 93 ? 3.915 5.294 -7.387 1.00 92.69 93 ARG A O 1
ATOM 787 N N . GLU A 1 94 ? 2.938 3.917 -5.883 1.00 91.81 94 GLU A N 1
ATOM 788 C CA . GLU A 1 94 ? 4.045 2.959 -5.790 1.00 91.81 94 GLU A CA 1
ATOM 789 C C . GLU A 1 94 ? 4.255 2.196 -7.106 1.00 91.81 94 GLU A C 1
ATOM 791 O O . GLU A 1 94 ? 5.380 2.114 -7.600 1.00 91.81 94 GLU A O 1
ATOM 796 N N . LEU A 1 95 ? 3.181 1.719 -7.746 1.00 92.50 95 LEU A N 1
ATOM 797 C CA . LEU A 1 95 ? 3.266 1.046 -9.049 1.00 92.50 95 LEU A CA 1
ATOM 798 C C . LEU A 1 95 ? 3.800 1.975 -10.148 1.00 92.50 95 LEU A C 1
ATOM 800 O O . LEU A 1 95 ? 4.633 1.565 -10.958 1.00 92.50 95 LEU A O 1
ATOM 804 N N . ASP A 1 96 ? 3.364 3.235 -10.168 1.00 93.94 96 ASP A N 1
ATOM 805 C CA . ASP A 1 96 ? 3.849 4.234 -11.123 1.00 93.94 96 ASP A CA 1
ATOM 806 C C . ASP A 1 96 ? 5.312 4.624 -10.846 1.00 93.94 96 ASP A C 1
ATOM 808 O O . ASP A 1 96 ? 6.075 4.881 -11.781 1.00 93.94 96 ASP A O 1
ATOM 812 N N . ALA A 1 97 ? 5.736 4.649 -9.578 1.00 94.69 97 ALA A N 1
ATOM 813 C CA . ALA A 1 97 ? 7.133 4.857 -9.206 1.00 94.69 97 ALA A CA 1
ATOM 814 C C . ALA A 1 97 ? 8.019 3.687 -9.654 1.00 94.69 97 ALA A C 1
ATOM 816 O O . ALA A 1 97 ? 9.046 3.919 -10.297 1.00 94.69 97 ALA A O 1
ATOM 817 N N . ALA A 1 98 ? 7.588 2.450 -9.398 1.00 93.38 98 ALA A N 1
ATOM 818 C CA . ALA A 1 98 ? 8.273 1.248 -9.858 1.00 93.38 98 ALA A CA 1
ATOM 819 C C . ALA A 1 98 ? 8.377 1.209 -11.392 1.00 93.38 98 ALA A C 1
ATOM 821 O O . ALA A 1 98 ? 9.451 0.951 -11.933 1.00 93.38 98 ALA A O 1
ATOM 822 N N . LEU A 1 99 ? 7.295 1.549 -12.104 1.00 94.12 99 LEU A N 1
ATOM 823 C CA . LEU A 1 99 ? 7.285 1.617 -13.566 1.00 94.12 99 LEU A CA 1
ATOM 824 C C . LEU A 1 99 ? 8.288 2.649 -14.105 1.00 94.12 99 LEU A C 1
ATOM 826 O O . LEU A 1 99 ? 9.031 2.344 -15.036 1.00 94.12 99 LEU A O 1
ATOM 830 N N . ARG A 1 100 ? 8.357 3.850 -13.514 1.00 92.31 100 ARG A N 1
ATOM 831 C CA . ARG A 1 100 ? 9.372 4.853 -13.888 1.00 92.31 100 ARG A CA 1
ATOM 832 C C . ARG A 1 100 ? 10.796 4.341 -13.666 1.00 92.31 100 ARG A C 1
ATOM 834 O O . ARG A 1 100 ? 11.661 4.627 -14.489 1.00 92.31 100 ARG A O 1
ATOM 841 N N . GLY A 1 101 ? 11.028 3.597 -12.584 1.00 90.88 101 GLY A N 1
ATOM 842 C CA . GLY A 1 101 ? 12.314 2.955 -12.306 1.00 90.88 101 GLY A CA 1
ATOM 843 C C . GLY A 1 101 ? 12.721 1.981 -13.412 1.00 90.88 101 GLY A C 1
ATOM 844 O O . GLY A 1 101 ? 13.798 2.127 -13.982 1.00 90.88 101 GLY A O 1
ATOM 845 N N . VAL A 1 102 ? 11.824 1.062 -13.783 1.00 89.56 102 VAL A N 1
ATOM 846 C CA . VAL A 1 102 ? 12.066 0.076 -14.853 1.00 89.56 102 VAL A CA 1
ATOM 847 C C . VAL A 1 102 ? 12.347 0.753 -16.196 1.00 89.56 102 VAL A C 1
ATOM 849 O O . VAL A 1 102 ? 13.311 0.403 -16.867 1.00 89.56 102 VAL A O 1
ATOM 852 N N . LEU A 1 103 ? 11.557 1.762 -16.574 1.00 87.62 103 LEU A N 1
ATOM 853 C CA . LEU A 1 103 ? 11.755 2.476 -17.843 1.00 87.62 103 LEU A CA 1
ATOM 854 C C . LEU A 1 103 ? 13.079 3.253 -17.885 1.00 87.62 103 LEU A C 1
ATOM 856 O O . LEU A 1 103 ? 13.686 3.390 -18.947 1.00 87.62 103 LEU A O 1
ATOM 860 N N . LYS A 1 104 ? 13.534 3.779 -16.742 1.00 85.56 104 LYS A N 1
ATOM 861 C CA . LYS A 1 104 ? 14.834 4.450 -16.642 1.00 85.56 104 LYS A CA 1
ATOM 862 C C . LYS A 1 104 ? 15.977 3.455 -16.843 1.00 85.56 104 LYS A C 1
ATOM 864 O O . LYS A 1 104 ? 16.898 3.766 -17.590 1.00 85.56 104 LYS A O 1
ATOM 869 N N . GLU A 1 105 ? 15.890 2.284 -16.222 1.00 77.88 105 GLU A N 1
ATOM 870 C CA . GLU A 1 105 ? 16.890 1.220 -16.348 1.00 77.88 105 GLU A CA 1
ATOM 871 C C . GLU A 1 105 ? 16.982 0.700 -17.790 1.00 77.88 105 GLU A C 1
ATOM 873 O O . GLU A 1 105 ? 18.070 0.644 -18.357 1.00 77.88 105 GLU A O 1
ATOM 878 N N . GLU A 1 106 ? 15.836 0.429 -18.431 1.00 78.50 106 GLU A N 1
ATOM 879 C CA . GLU A 1 106 ? 15.778 0.016 -19.843 1.00 78.50 106 GLU A CA 1
ATOM 880 C C . GLU A 1 106 ? 16.438 1.061 -20.761 1.00 78.50 106 GLU A C 1
ATOM 882 O O . GLU A 1 106 ? 17.182 0.714 -21.680 1.00 78.50 106 GLU A O 1
ATOM 887 N N . LYS A 1 107 ? 16.218 2.356 -20.494 1.00 74.75 107 LYS A N 1
ATOM 888 C CA . LYS A 1 107 ? 16.848 3.444 -21.252 1.00 74.75 107 LYS A CA 1
ATOM 889 C C . LYS A 1 107 ? 18.361 3.523 -21.022 1.00 74.75 107 LYS A C 1
ATOM 891 O O . LYS A 1 107 ? 19.091 3.782 -21.977 1.00 74.75 107 LYS A O 1
ATOM 896 N N . ILE A 1 108 ? 18.830 3.326 -19.788 1.00 74.44 108 ILE A N 1
ATOM 897 C CA . ILE A 1 108 ? 20.265 3.336 -19.464 1.00 74.44 108 ILE A CA 1
ATOM 898 C C . ILE A 1 108 ? 20.965 2.180 -20.174 1.00 74.44 108 ILE A C 1
ATOM 900 O O . ILE A 1 108 ? 21.919 2.431 -20.905 1.00 74.44 108 ILE A O 1
ATOM 904 N N . GLN A 1 109 ? 20.438 0.959 -20.068 1.00 67.50 109 GLN A N 1
ATOM 905 C CA . GLN A 1 109 ? 21.003 -0.214 -20.743 1.00 67.50 109 GLN A CA 1
ATOM 906 C C . GLN A 1 109 ? 21.064 -0.033 -22.264 1.00 67.50 109 GLN A C 1
ATOM 908 O O . GLN A 1 109 ? 22.073 -0.348 -22.893 1.00 67.50 109 GLN A O 1
ATOM 913 N N . MET A 1 110 ? 20.010 0.537 -22.858 1.00 64.69 110 MET A N 1
ATOM 914 C CA . MET A 1 110 ? 19.993 0.862 -24.285 1.00 64.69 110 MET A CA 1
ATOM 915 C C . MET A 1 110 ? 21.070 1.894 -24.649 1.00 64.69 110 MET A C 1
ATOM 917 O O . MET A 1 110 ? 21.724 1.764 -25.681 1.00 64.69 110 MET A O 1
ATOM 921 N N . SER A 1 111 ? 21.283 2.903 -23.799 1.00 65.06 111 SER A N 1
ATOM 922 C CA . SER A 1 111 ? 22.316 3.913 -24.027 1.00 65.06 111 SER A CA 1
ATOM 923 C C . SER A 1 111 ? 23.733 3.373 -23.834 1.00 65.06 111 SER A C 1
ATOM 925 O O . SER A 1 111 ? 24.587 3.659 -24.664 1.00 65.06 111 SER A O 1
ATOM 927 N N . GLU A 1 112 ? 23.995 2.554 -22.814 1.00 65.12 112 GLU A N 1
ATOM 928 C CA . GLU A 1 112 ? 25.323 1.977 -22.581 1.00 65.12 112 GLU A CA 1
ATOM 929 C C . GLU A 1 112 ? 25.750 1.088 -23.750 1.00 65.12 112 GLU A C 1
ATOM 931 O O . GLU A 1 112 ? 26.843 1.275 -24.273 1.00 65.12 112 GLU A O 1
ATOM 936 N N . GLY A 1 113 ? 24.871 0.212 -24.252 1.00 64.12 113 GLY A N 1
ATOM 937 C CA . GLY A 1 113 ? 25.172 -0.601 -25.437 1.00 64.12 113 GLY A CA 1
ATOM 938 C C . GLY A 1 113 ? 25.413 0.230 -26.708 1.00 64.12 113 GLY A C 1
ATOM 939 O O . GLY A 1 113 ? 26.308 -0.082 -27.501 1.00 64.12 113 GLY A O 1
ATOM 940 N N . PHE A 1 114 ? 24.653 1.316 -26.885 1.00 61.12 114 PHE A N 1
ATOM 941 C CA . PHE A 1 114 ? 24.815 2.243 -28.009 1.00 61.12 114 PHE A CA 1
ATOM 942 C C . PHE A 1 114 ? 26.152 2.999 -27.940 1.00 61.12 114 PHE A C 1
ATOM 944 O O . PHE A 1 114 ? 26.891 3.057 -28.924 1.00 61.12 114 PHE A O 1
ATOM 951 N N . TYR A 1 115 ? 26.499 3.544 -26.771 1.00 62.41 115 TYR A N 1
ATOM 952 C CA . TYR A 1 115 ? 27.737 4.299 -26.575 1.00 62.41 115 TYR A CA 1
ATOM 953 C C . TYR A 1 115 ? 28.973 3.400 -26.585 1.00 62.41 115 TYR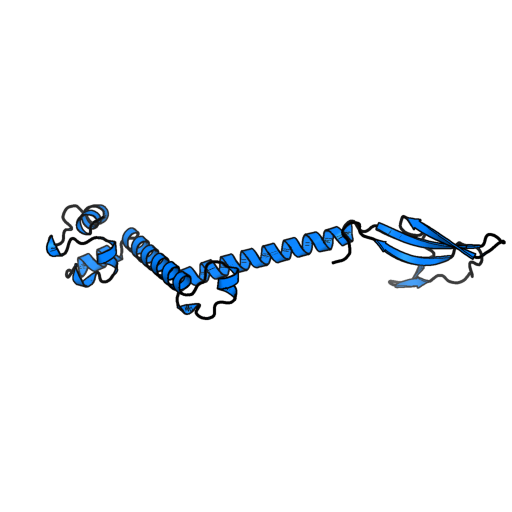 A C 1
ATOM 955 O O . TYR A 1 115 ? 29.972 3.782 -27.191 1.00 62.41 115 TYR A O 1
ATOM 963 N N . ASP A 1 116 ? 28.904 2.191 -26.029 1.00 68.44 116 ASP A N 1
ATOM 964 C CA . ASP A 1 116 ? 29.978 1.197 -26.133 1.00 68.44 116 ASP A CA 1
ATOM 965 C C . ASP A 1 116 ? 30.353 0.912 -27.589 1.00 68.44 116 ASP A C 1
ATOM 967 O O . ASP A 1 116 ? 31.532 0.767 -27.914 1.00 68.44 116 ASP A O 1
ATOM 971 N N . SER A 1 117 ? 29.355 0.833 -28.472 1.00 71.81 117 SER A N 1
ATOM 972 C CA . SER A 1 117 ? 29.565 0.546 -29.894 1.00 71.81 117 SER A CA 1
ATOM 973 C C . SER A 1 117 ? 30.253 1.701 -30.622 1.00 71.81 117 SER A C 1
ATOM 975 O O . SER A 1 117 ? 31.005 1.448 -31.561 1.00 71.81 117 SER A O 1
ATOM 977 N N . LEU A 1 118 ? 30.043 2.944 -30.168 1.00 66.75 118 LEU A N 1
ATOM 978 C CA . LEU A 1 118 ? 30.715 4.144 -30.678 1.00 66.75 118 LEU A CA 1
ATOM 979 C C . LEU A 1 118 ? 32.122 4.324 -30.097 1.00 66.75 118 LEU A C 1
ATOM 981 O O . LEU A 1 118 ? 33.049 4.634 -30.840 1.00 66.75 118 LEU A O 1
ATOM 985 N N . TYR A 1 119 ? 32.295 4.133 -28.787 1.00 63.97 119 TYR A N 1
ATOM 986 C CA . TYR A 1 119 ? 33.589 4.306 -28.121 1.00 63.97 119 TYR A CA 1
ATOM 987 C C . TYR A 1 119 ? 34.606 3.239 -28.528 1.00 63.97 119 TYR A C 1
ATOM 989 O O . TYR A 1 119 ? 35.793 3.541 -28.622 1.00 63.97 119 TYR A O 1
ATOM 997 N N . ASN A 1 120 ? 34.146 2.015 -28.799 1.00 72.62 120 ASN A N 1
ATOM 998 C CA . ASN A 1 120 ? 35.003 0.918 -29.245 1.00 72.62 120 ASN A CA 1
ATOM 999 C C . ASN A 1 120 ? 35.070 0.786 -30.775 1.00 72.62 120 ASN A C 1
ATOM 1001 O O . ASN A 1 120 ? 35.727 -0.129 -31.274 1.00 72.62 120 ASN A O 1
ATOM 1005 N N . ALA A 1 121 ? 34.402 1.668 -31.527 1.00 77.06 121 ALA A N 1
ATOM 1006 C CA . ALA A 1 121 ? 34.500 1.661 -32.979 1.00 77.06 121 ALA A CA 1
ATOM 1007 C C . ALA A 1 121 ? 35.939 1.963 -33.417 1.00 77.06 121 ALA A C 1
ATOM 1009 O O . ALA A 1 121 ? 36.592 2.883 -32.915 1.00 77.06 121 ALA A O 1
ATOM 1010 N N . ARG A 1 122 ? 36.426 1.202 -34.395 1.00 76.88 122 ARG A N 1
ATOM 1011 C CA . ARG A 1 122 ? 37.746 1.403 -34.989 1.00 76.88 122 ARG A CA 1
ATOM 1012 C C . ARG A 1 122 ? 37.641 2.259 -36.238 1.00 76.88 122 ARG A C 1
ATOM 1014 O O . ARG A 1 122 ? 36.725 2.105 -37.050 1.00 76.88 122 ARG A O 1
ATOM 1021 N N . TRP A 1 123 ? 38.611 3.154 -36.387 1.00 76.44 123 TRP A N 1
ATOM 1022 C CA . TRP A 1 123 ? 38.792 3.944 -37.596 1.00 76.44 123 TRP A CA 1
ATOM 1023 C C . TRP A 1 123 ? 39.521 3.113 -38.643 1.00 76.44 123 TRP A C 1
ATOM 1025 O O . TRP A 1 123 ? 40.612 2.609 -38.383 1.00 76.44 123 TRP A O 1
ATOM 1035 N N . HIS A 1 124 ? 38.952 3.046 -39.838 1.00 76.56 124 HIS A N 1
ATOM 1036 C CA . HIS A 1 124 ? 39.651 2.621 -41.038 1.00 76.56 124 HIS A CA 1
ATOM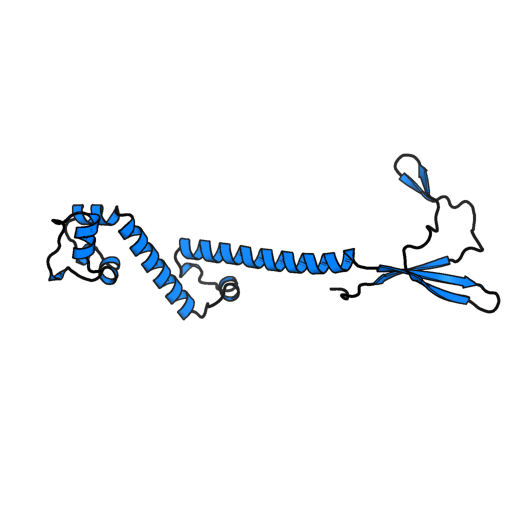 1037 C C . HIS A 1 124 ? 39.572 3.726 -42.081 1.00 76.56 124 HIS A C 1
ATOM 1039 O O . HIS A 1 124 ? 38.627 4.519 -42.124 1.00 76.56 124 HIS A O 1
ATOM 1045 N N . HIS A 1 125 ? 40.577 3.792 -42.937 1.00 76.25 125 HIS A N 1
ATOM 1046 C CA . HIS A 1 125 ? 40.588 4.727 -44.045 1.00 76.25 125 HIS A CA 1
ATOM 1047 C C . HIS A 1 125 ? 41.095 4.046 -45.308 1.00 76.25 125 HIS A C 1
ATOM 1049 O O . HIS A 1 125 ? 41.952 3.168 -45.254 1.00 76.25 125 HIS A O 1
ATOM 1055 N N . VAL A 1 126 ? 40.540 4.449 -46.445 1.00 76.12 126 VAL A N 1
ATOM 1056 C CA . VAL A 1 126 ? 40.942 3.943 -47.756 1.00 76.12 126 VAL A CA 1
ATOM 1057 C C . VAL A 1 126 ? 41.857 4.962 -48.406 1.00 76.12 126 VAL A C 1
ATOM 1059 O O . VAL A 1 126 ? 41.502 6.140 -48.543 1.00 76.12 126 VAL A O 1
ATOM 1062 N N . VAL A 1 127 ? 43.032 4.491 -48.797 1.00 73.94 127 VAL A N 1
ATOM 1063 C CA . VAL A 1 127 ? 44.071 5.280 -49.440 1.00 73.94 127 VAL A CA 1
ATOM 1064 C C . VAL A 1 127 ? 44.288 4.754 -50.844 1.00 73.94 127 VAL A C 1
ATOM 1066 O O . VAL A 1 127 ? 44.389 3.549 -51.064 1.00 73.94 127 VAL A O 1
ATOM 1069 N N . GLU A 1 128 ? 44.391 5.672 -51.791 1.00 71.31 128 GLU A N 1
ATOM 1070 C CA . GLU A 1 128 ? 44.857 5.344 -53.130 1.00 71.31 128 GLU A CA 1
ATOM 1071 C C . GLU A 1 128 ? 46.363 5.505 -53.242 1.00 71.31 128 GLU A C 1
ATOM 1073 O O . GLU A 1 128 ? 46.923 6.518 -52.805 1.00 71.31 128 GLU A O 1
ATOM 1078 N N . PHE A 1 129 ? 46.996 4.537 -53.896 1.00 62.34 129 PHE A N 1
ATOM 1079 C CA . PHE A 1 129 ? 48.391 4.613 -54.302 1.00 62.34 129 PHE A CA 1
ATOM 1080 C C . PHE A 1 129 ? 48.512 4.368 -55.812 1.00 62.34 129 PHE A C 1
ATOM 1082 O O . PHE A 1 129 ? 47.739 3.615 -56.406 1.00 62.34 129 PHE A O 1
ATOM 1089 N N . THR A 1 130 ? 49.469 5.050 -56.437 1.00 59.62 130 THR A N 1
ATOM 1090 C CA . THR A 1 130 ? 49.780 4.932 -57.867 1.00 59.62 130 THR A CA 1
ATOM 1091 C C . THR A 1 130 ? 51.180 4.347 -58.002 1.00 59.62 130 THR A C 1
ATOM 1093 O O . THR A 1 130 ? 52.153 5.042 -57.709 1.00 59.62 130 THR A O 1
ATOM 1096 N N . ASP A 1 131 ? 51.291 3.085 -58.410 1.00 55.38 131 ASP A N 1
ATOM 1097 C CA . ASP A 1 131 ? 52.559 2.343 -58.516 1.00 55.38 131 ASP A CA 1
ATOM 1098 C C . ASP A 1 131 ? 53.050 2.161 -59.963 1.00 55.38 131 ASP A C 1
ATOM 1100 O O . ASP A 1 131 ? 53.965 1.392 -60.232 1.00 55.38 131 ASP A O 1
ATOM 1104 N N . GLY A 1 132 ? 52.494 2.918 -60.908 1.00 57.31 132 GLY A N 1
ATOM 1105 C CA . GLY A 1 132 ? 52.937 2.915 -62.304 1.00 57.31 132 GLY A CA 1
ATOM 1106 C C . GLY A 1 132 ? 52.401 1.752 -63.149 1.00 57.31 132 GLY A C 1
ATOM 1107 O O . GLY A 1 132 ? 52.430 1.873 -64.370 1.00 57.31 132 GLY A O 1
ATOM 1108 N N . GLU A 1 133 ? 51.834 0.700 -62.545 1.00 58.03 133 GLU A N 1
ATOM 1109 C CA . GLU A 1 133 ? 51.150 -0.404 -63.250 1.00 58.03 133 GLU A CA 1
ATOM 1110 C C . GLU A 1 133 ? 49.618 -0.370 -63.103 1.00 58.03 133 GLU A C 1
ATOM 1112 O O . GLU A 1 133 ? 48.902 -0.992 -63.889 1.00 58.03 133 GLU A O 1
ATOM 1117 N N . GLY A 1 134 ? 49.084 0.417 -62.165 1.00 56.59 134 GLY A N 1
ATOM 1118 C CA . GLY A 1 134 ? 47.647 0.623 -62.026 1.00 56.59 134 GLY A CA 1
ATOM 1119 C C . GLY A 1 134 ? 47.282 1.537 -60.860 1.00 56.59 134 GLY A C 1
ATOM 1120 O O . GLY A 1 134 ? 48.135 2.130 -60.204 1.00 56.59 134 GLY A O 1
ATOM 1121 N N . MET A 1 135 ? 45.980 1.689 -60.623 1.00 66.25 135 MET A N 1
ATOM 1122 C CA . MET A 1 135 ? 45.450 2.444 -59.489 1.00 66.25 135 MET A CA 1
ATOM 1123 C C . MET A 1 135 ? 44.954 1.462 -58.426 1.00 66.25 135 MET A C 1
ATOM 1125 O O . MET A 1 135 ? 43.915 0.827 -58.608 1.00 66.25 135 MET A O 1
ATOM 1129 N N . GLY A 1 136 ? 45.715 1.316 -57.340 1.00 66.88 136 GLY A N 1
ATOM 1130 C CA . GLY A 1 136 ? 45.389 0.433 -56.219 1.00 66.88 136 GLY A CA 1
ATOM 1131 C C . GLY A 1 136 ? 44.674 1.172 -55.084 1.00 66.88 136 GLY A C 1
ATOM 1132 O O . GLY A 1 136 ? 44.983 2.329 -54.790 1.00 66.88 136 GLY A O 1
ATOM 1133 N N . MET A 1 137 ? 43.720 0.502 -54.427 1.00 76.81 137 MET A N 1
ATOM 1134 C CA . MET A 1 137 ? 43.079 0.973 -53.192 1.00 76.81 137 MET A CA 1
ATOM 1135 C C . MET A 1 137 ? 43.479 0.066 -52.031 1.00 76.81 137 MET A C 1
ATOM 1137 O O . MET A 1 137 ? 43.303 -1.149 -52.103 1.00 76.81 137 MET A O 1
ATOM 1141 N N . GLU A 1 138 ? 43.981 0.655 -50.950 1.00 77.12 138 GLU A N 1
ATOM 1142 C CA . GLU A 1 138 ? 44.357 -0.059 -49.731 1.00 77.12 138 GLU A CA 1
ATOM 1143 C C . GLU A 1 138 ? 43.541 0.464 -48.545 1.00 77.12 138 GLU A C 1
ATOM 1145 O O . GLU A 1 138 ? 43.427 1.676 -48.338 1.00 77.12 138 GLU A O 1
ATOM 1150 N N . VAL A 1 139 ? 42.981 -0.449 -47.747 1.00 76.00 139 VAL A N 1
ATOM 1151 C CA . VAL A 1 139 ? 42.319 -0.107 -46.483 1.00 76.00 139 VAL A CA 1
ATOM 1152 C C . VAL A 1 139 ? 43.346 -0.184 -45.363 1.00 76.00 139 VAL A C 1
ATOM 1154 O O . VAL A 1 139 ? 43.934 -1.235 -45.124 1.00 76.00 139 VAL A O 1
ATOM 1157 N N . ARG A 1 140 ? 43.542 0.924 -44.652 1.00 76.38 140 ARG A N 1
ATOM 1158 C CA . ARG A 1 140 ? 44.462 1.026 -43.519 1.00 76.38 140 ARG A CA 1
ATOM 1159 C C . ARG A 1 140 ? 43.692 1.220 -42.220 1.00 76.38 140 ARG A C 1
ATOM 1161 O O . ARG A 1 140 ? 42.694 1.941 -42.172 1.00 76.38 140 ARG A O 1
ATOM 1168 N N . GLU A 1 141 ? 44.156 0.568 -41.160 1.00 75.69 141 GLU A N 1
ATOM 1169 C CA . GLU A 1 141 ? 43.638 0.746 -39.802 1.00 75.69 141 GLU A CA 1
ATOM 1170 C C . GLU A 1 141 ? 44.215 2.006 -39.151 1.00 75.69 141 GLU A C 1
ATOM 1172 O O . GLU A 1 141 ? 45.366 2.384 -39.374 1.00 75.69 141 GLU A O 1
ATOM 1177 N N . GLY A 1 142 ? 43.391 2.671 -38.345 1.00 74.25 142 GLY A N 1
ATOM 1178 C CA . GLY A 1 142 ? 43.744 3.877 -37.614 1.00 74.25 142 GLY A CA 1
ATOM 1179 C C . GLY A 1 142 ? 43.311 5.172 -38.297 1.00 74.25 142 GLY A C 1
ATOM 1180 O O . GLY A 1 142 ? 42.801 5.207 -39.422 1.00 74.25 142 GLY A O 1
ATOM 1181 N N . LYS A 1 143 ? 43.506 6.274 -37.566 1.00 66.88 143 LYS A N 1
ATOM 1182 C CA . LYS A 1 143 ? 43.221 7.624 -38.052 1.00 66.88 143 LYS A CA 1
ATOM 1183 C C . LYS A 1 143 ? 44.220 7.976 -39.163 1.00 66.88 143 LYS A C 1
ATOM 1185 O O . LYS A 1 143 ? 45.424 7.835 -38.940 1.00 66.88 143 LYS A O 1
ATOM 1190 N N . PRO A 1 144 ? 43.760 8.454 -40.329 1.00 66.88 144 PRO A N 1
ATOM 1191 C CA . PRO A 1 144 ? 44.663 8.840 -41.401 1.00 66.88 144 PRO A CA 1
ATOM 1192 C C . PRO A 1 144 ? 45.585 9.989 -40.977 1.00 66.88 144 PRO A C 1
ATOM 1194 O O . PRO A 1 144 ? 45.168 10.850 -40.189 1.00 66.88 144 PRO A O 1
ATOM 1197 N N . PRO A 1 145 ? 46.812 10.060 -41.525 1.00 65.69 145 PRO A N 1
ATOM 1198 C CA . PRO A 1 145 ? 47.626 11.260 -41.413 1.00 65.69 145 PRO A CA 1
ATOM 1199 C C . PRO A 1 145 ? 46.838 12.443 -41.981 1.00 65.69 145 PRO A C 1
ATOM 1201 O O . PRO A 1 145 ? 46.212 12.350 -43.038 1.00 65.69 145 PRO A O 1
ATOM 1204 N N . GLN A 1 146 ? 46.806 13.542 -41.231 1.00 61.94 146 GLN A N 1
ATOM 1205 C CA . GLN A 1 146 ? 45.996 14.704 -41.566 1.00 61.94 146 GLN A CA 1
ATOM 1206 C C . GLN A 1 146 ? 46.435 15.274 -42.922 1.00 61.94 146 GLN A C 1
ATOM 1208 O O . GLN A 1 146 ? 47.528 15.815 -43.049 1.00 61.94 146 GLN A O 1
ATOM 1213 N N . SER A 1 147 ? 45.569 15.160 -43.930 1.00 58.09 147 SER A N 1
ATOM 1214 C CA . SER A 1 147 ? 45.875 15.542 -45.315 1.00 58.09 147 SER A CA 1
ATOM 1215 C C . SER A 1 147 ? 45.851 17.054 -45.569 1.00 58.09 147 SER A C 1
ATOM 1217 O O . SER A 1 147 ? 46.164 17.484 -46.673 1.00 58.09 147 SER A O 1
ATOM 1219 N N . TRP A 1 148 ? 45.449 17.865 -44.583 1.00 59.69 148 TRP A N 1
ATOM 1220 C CA . TRP A 1 148 ? 45.321 19.319 -44.715 1.00 59.69 148 TRP A CA 1
ATOM 1221 C C . TRP A 1 148 ? 45.942 20.028 -43.517 1.00 59.69 148 TRP A C 1
ATOM 1223 O O . TRP A 1 148 ? 45.544 19.800 -42.371 1.00 59.69 148 TRP A O 1
ATOM 1233 N N . THR A 1 149 ? 46.884 20.924 -43.781 1.00 56.66 149 THR A N 1
ATOM 1234 C CA . THR A 1 149 ? 47.376 21.884 -42.795 1.00 56.66 149 THR A CA 1
ATOM 1235 C C . THR A 1 149 ? 46.397 23.052 -42.706 1.00 56.66 149 THR A C 1
ATOM 1237 O O . THR A 1 149 ? 45.986 23.615 -43.719 1.00 56.66 149 THR A O 1
ATOM 1240 N N . TYR A 1 150 ? 45.989 23.391 -41.485 1.00 59.94 150 TYR A N 1
ATOM 1241 C CA . TYR A 1 150 ? 45.150 24.555 -41.209 1.00 59.94 150 TYR A CA 1
ATOM 1242 C C . TYR A 1 150 ? 46.008 25.635 -40.570 1.00 59.94 150 TYR A C 1
ATOM 1244 O O . TYR A 1 150 ? 46.843 25.338 -39.712 1.00 59.94 150 TYR A O 1
ATOM 1252 N N . LYS A 1 151 ? 45.765 26.886 -40.949 1.00 67.31 151 LYS A N 1
ATOM 1253 C CA . LYS A 1 151 ? 46.364 28.055 -40.308 1.00 67.31 151 LYS A CA 1
ATOM 1254 C C . LYS A 1 151 ? 45.316 28.755 -39.456 1.00 67.31 151 LYS A C 1
ATOM 1256 O O . LYS A 1 151 ? 44.149 28.871 -39.831 1.00 67.31 151 LYS A O 1
ATOM 1261 N N . ALA A 1 152 ? 45.729 29.186 -38.271 1.00 65.56 152 ALA A N 1
ATOM 1262 C CA . ALA A 1 152 ? 44.862 29.940 -37.384 1.00 65.56 152 ALA A CA 1
ATOM 1263 C C . ALA A 1 152 ? 44.732 31.375 -37.909 1.00 65.56 152 ALA A C 1
ATOM 1265 O O . ALA A 1 152 ? 45.725 32.097 -37.990 1.00 65.56 152 ALA A O 1
ATOM 1266 N N . VAL A 1 153 ? 43.511 31.787 -38.247 1.00 60.47 153 VAL A N 1
ATOM 1267 C CA . VAL A 1 153 ? 43.187 33.157 -38.659 1.00 60.47 153 VAL A CA 1
ATOM 1268 C C . VAL A 1 153 ? 42.140 33.692 -37.685 1.00 60.47 153 VAL A C 1
ATOM 1270 O O . VAL A 1 153 ? 40.956 33.358 -37.749 1.00 60.47 153 VAL A O 1
ATOM 1273 N N . GLY A 1 154 ? 42.587 34.484 -36.707 1.00 73.38 154 GLY A N 1
ATOM 1274 C CA . GLY A 1 154 ? 41.724 34.973 -35.629 1.00 73.38 154 GLY A CA 1
ATOM 1275 C C . GLY A 1 154 ? 41.205 33.836 -34.733 1.00 73.38 154 GLY A C 1
ATOM 1276 O O . GLY A 1 154 ? 41.994 33.151 -34.088 1.00 73.38 154 GLY A O 1
ATOM 1277 N N . ARG A 1 155 ? 39.876 33.648 -34.665 1.00 59.38 155 ARG A N 1
ATOM 1278 C CA . ARG A 1 155 ? 39.203 32.546 -33.929 1.00 59.38 155 ARG A CA 1
ATOM 1279 C C . ARG A 1 155 ? 38.740 31.399 -34.839 1.00 59.38 155 ARG A C 1
ATOM 1281 O O . ARG A 1 155 ? 38.053 30.492 -34.377 1.00 59.38 155 ARG A O 1
ATOM 1288 N N . THR A 1 156 ? 39.082 31.450 -36.120 1.00 44.31 156 THR A N 1
ATOM 1289 C CA . THR A 1 156 ? 38.663 30.487 -37.143 1.00 44.31 156 THR A CA 1
ATOM 1290 C C . THR A 1 156 ? 39.880 29.790 -37.744 1.00 44.31 156 THR A C 1
ATOM 1292 O O . THR A 1 156 ? 40.970 30.359 -37.812 1.00 44.31 156 THR A O 1
ATOM 1295 N N . LEU A 1 157 ? 39.707 28.532 -38.148 1.00 61.34 157 LEU A N 1
ATOM 1296 C CA . LEU A 1 157 ? 40.731 27.768 -38.859 1.00 61.34 157 LEU A CA 1
ATOM 1297 C C . LEU A 1 157 ? 40.466 27.891 -40.358 1.00 61.34 157 LEU A C 1
ATOM 1299 O O . LEU A 1 157 ? 39.424 27.439 -40.831 1.00 61.34 157 LEU A O 1
ATOM 1303 N N . GLU A 1 158 ? 41.401 28.490 -41.091 1.00 68.25 158 GLU A N 1
ATOM 1304 C CA . GLU A 1 158 ? 41.369 28.507 -42.553 1.00 68.25 158 GLU A CA 1
ATOM 1305 C C . GLU A 1 158 ? 42.266 27.407 -43.115 1.00 68.25 158 GLU A C 1
ATOM 1307 O O . GLU A 1 158 ? 43.297 27.038 -42.539 1.00 68.25 158 GLU A O 1
ATOM 1312 N N . ARG A 1 159 ? 41.838 26.856 -44.249 1.00 53.34 159 ARG A N 1
ATOM 1313 C CA . ARG A 1 159 ? 42.604 25.877 -45.015 1.00 53.34 159 ARG A CA 1
ATOM 1314 C C . ARG A 1 159 ? 43.823 26.578 -45.620 1.00 53.34 159 ARG A C 1
ATOM 1316 O O . ARG A 1 159 ? 43.729 27.730 -46.032 1.00 53.34 159 ARG A O 1
ATOM 1323 N N . ASP A 1 160 ? 44.973 25.912 -45.617 1.00 60.38 160 ASP A N 1
ATOM 1324 C CA . ASP A 1 160 ? 46.193 26.432 -46.235 1.00 6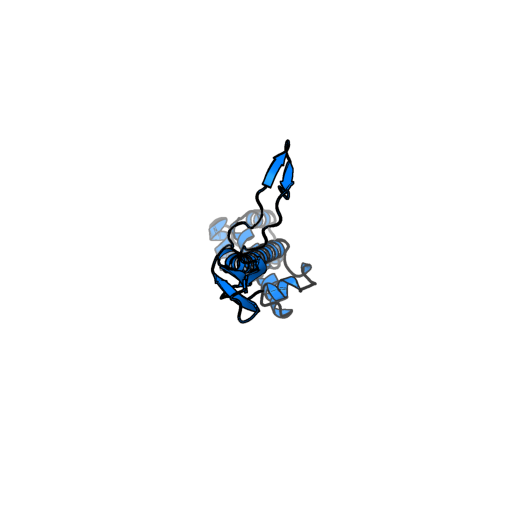0.38 160 ASP A CA 1
ATOM 1325 C C . ASP A 1 160 ? 46.486 25.657 -47.526 1.00 60.38 160 ASP A C 1
ATOM 1327 O O . ASP A 1 160 ? 47.125 24.608 -47.511 1.00 60.38 160 ASP A O 1
ATOM 1331 N N . ASP A 1 161 ? 45.924 26.120 -48.640 1.00 56.94 161 ASP A N 1
ATOM 1332 C CA . ASP A 1 161 ? 45.798 25.395 -49.912 1.00 56.94 161 ASP A CA 1
ATOM 1333 C C . ASP A 1 161 ? 46.650 25.979 -51.059 1.00 56.94 161 ASP A C 1
ATOM 1335 O O . ASP A 1 161 ? 46.310 25.871 -52.232 1.00 56.94 161 ASP A O 1
ATOM 1339 N N . SER A 1 162 ? 47.827 26.529 -50.741 1.00 51.00 162 SER A N 1
ATOM 1340 C CA . SER A 1 162 ? 48.720 27.150 -51.742 1.00 51.00 162 SER A CA 1
ATOM 1341 C C . SER A 1 162 ? 49.569 26.167 -52.574 1.00 51.00 162 SER A C 1
ATOM 1343 O O . SER A 1 162 ? 50.371 26.613 -53.392 1.00 51.00 162 SER A O 1
ATOM 1345 N N . VAL A 1 163 ? 49.453 24.846 -52.380 1.00 49.53 163 VAL A N 1
ATOM 1346 C CA . VAL A 1 163 ? 50.265 23.839 -53.096 1.00 49.53 163 VAL A CA 1
ATOM 1347 C C . VAL A 1 163 ? 49.424 22.603 -53.424 1.00 49.53 163 VAL A C 1
ATOM 1349 O O . VAL A 1 163 ? 48.989 21.880 -52.527 1.00 49.53 163 VAL A O 1
ATOM 1352 N N . GLU A 1 164 ? 49.233 22.321 -54.717 1.00 45.22 164 GLU A N 1
ATOM 1353 C CA . GLU A 1 164 ? 48.751 21.019 -55.186 1.00 45.22 164 GLU A CA 1
ATOM 1354 C C . GLU A 1 164 ? 49.777 19.935 -54.823 1.00 45.22 164 GLU A C 1
ATOM 1356 O O . GLU A 1 164 ? 50.855 19.844 -55.407 1.00 45.22 164 GLU A O 1
ATOM 1361 N N . GLN A 1 165 ? 49.446 19.078 -53.856 1.00 46.97 165 GLN A N 1
ATOM 1362 C CA . GLN A 1 165 ? 50.237 17.884 -53.555 1.00 46.97 165 GLN A CA 1
ATOM 1363 C C . GLN A 1 165 ? 49.869 16.750 -54.521 1.00 46.97 165 GLN A C 1
ATOM 1365 O O . GLN A 1 165 ? 49.150 15.803 -54.192 1.00 46.97 165 GLN A O 1
ATOM 1370 N N . SER A 1 166 ? 50.350 16.842 -55.757 1.00 44.38 166 SER A N 1
ATOM 1371 C CA . SER A 1 166 ? 50.384 15.716 -56.691 1.00 44.38 166 SER A CA 1
ATOM 1372 C C . SER A 1 166 ? 51.562 14.804 -56.331 1.00 44.38 166 SER A C 1
ATOM 1374 O O . SER A 1 166 ? 52.684 15.029 -56.772 1.00 44.38 166 SER A O 1
ATOM 1376 N N . GLY A 1 167 ? 51.306 13.802 -55.482 1.00 51.22 167 GLY A N 1
ATOM 1377 C CA . GLY A 1 167 ? 52.279 12.753 -55.144 1.00 51.22 167 GLY A CA 1
ATOM 1378 C C . GLY A 1 167 ? 52.019 12.014 -53.826 1.00 51.22 167 GLY A C 1
ATOM 1379 O O . GLY A 1 167 ? 52.547 10.925 -53.632 1.00 51.22 167 GLY A O 1
ATOM 1380 N N . ALA A 1 168 ? 51.200 12.567 -52.924 1.00 54.69 168 ALA A N 1
ATOM 1381 C CA . ALA A 1 168 ? 50.849 11.899 -51.671 1.00 54.69 168 ALA A CA 1
ATOM 1382 C C . ALA A 1 168 ? 49.661 10.933 -51.865 1.00 54.69 168 ALA A C 1
ATOM 1384 O O . ALA A 1 168 ? 48.736 11.262 -52.618 1.00 54.69 168 ALA A O 1
ATOM 1385 N N . PRO A 1 169 ? 49.643 9.776 -51.175 1.00 59.38 169 PRO A N 1
ATOM 1386 C CA . PRO A 1 169 ? 48.511 8.859 -51.204 1.00 59.38 169 PRO A CA 1
ATOM 1387 C C . PRO A 1 169 ? 47.215 9.590 -50.824 1.00 59.38 169 PRO A C 1
ATOM 1389 O O . PRO A 1 169 ? 47.127 10.206 -49.758 1.00 59.38 169 PRO A O 1
ATOM 1392 N N . ARG A 1 170 ? 46.216 9.579 -51.714 1.00 64.38 170 ARG A N 1
ATOM 1393 C CA . ARG A 1 170 ? 44.993 10.373 -51.530 1.00 64.38 170 ARG A CA 1
ATOM 1394 C C . ARG A 1 170 ? 44.002 9.595 -50.678 1.00 64.38 170 ARG A C 1
ATOM 1396 O O . ARG A 1 170 ? 43.594 8.492 -51.039 1.00 64.38 170 ARG A O 1
ATOM 1403 N N . LEU A 1 171 ? 43.593 10.185 -49.557 1.00 65.56 171 LEU A N 1
ATOM 1404 C CA . LEU A 1 171 ? 42.507 9.645 -48.748 1.00 65.56 171 LEU A CA 1
ATOM 1405 C C . LEU A 1 171 ? 41.186 9.774 -49.510 1.00 65.56 171 LEU A C 1
ATOM 1407 O O . LEU A 1 171 ? 40.782 10.882 -49.864 1.00 65.56 171 LEU A O 1
ATOM 1411 N N . ARG A 1 172 ? 40.513 8.648 -49.746 1.00 67.12 172 ARG A N 1
ATOM 1412 C CA . ARG A 1 172 ? 39.240 8.609 -50.483 1.00 67.12 172 ARG A CA 1
ATOM 1413 C C . ARG A 1 172 ? 38.032 8.442 -49.584 1.00 67.12 172 ARG A C 1
ATOM 1415 O O . ARG A 1 172 ? 36.988 9.023 -49.863 1.00 67.12 172 ARG A O 1
ATOM 1422 N N . LEU A 1 173 ? 38.167 7.648 -48.527 1.00 70.50 173 LEU A N 1
ATOM 1423 C CA . LEU A 1 173 ? 37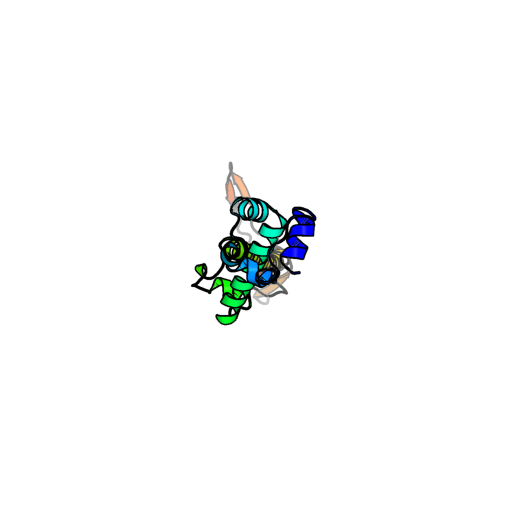.055 7.304 -47.653 1.00 70.50 173 LEU A CA 1
ATOM 1424 C C . LEU A 1 173 ? 37.538 7.093 -46.223 1.00 70.50 173 LEU A C 1
ATOM 1426 O O . LEU A 1 173 ? 38.618 6.551 -45.993 1.00 70.50 173 LEU A O 1
ATOM 1430 N N . MET A 1 174 ? 36.702 7.492 -45.272 1.00 73.62 174 MET A N 1
ATOM 1431 C CA . MET A 1 174 ? 36.863 7.194 -43.856 1.00 73.62 174 MET A CA 1
ATOM 1432 C C . MET A 1 174 ? 35.679 6.335 -43.418 1.00 73.62 174 MET A C 1
ATOM 1434 O O . MET A 1 174 ? 34.532 6.674 -43.706 1.00 73.62 174 MET A O 1
ATOM 1438 N N . VAL A 1 175 ? 35.961 5.216 -42.758 1.00 76.06 175 VAL A N 1
ATOM 1439 C CA . VAL A 1 175 ? 34.969 4.218 -42.356 1.00 76.06 175 VAL A CA 1
ATOM 1440 C C . VAL A 1 175 ? 35.131 3.952 -40.867 1.00 76.06 175 VAL A C 1
ATOM 1442 O O . VAL A 1 175 ? 36.227 3.668 -40.390 1.00 76.06 175 VAL A O 1
ATOM 1445 N N . LEU A 1 176 ? 34.029 4.044 -40.130 1.00 75.81 176 LEU A N 1
ATOM 1446 C CA . LEU A 1 176 ? 33.942 3.511 -38.777 1.00 75.81 176 LEU A CA 1
ATOM 1447 C C . LEU A 1 176 ? 33.452 2.070 -38.873 1.00 75.81 176 LEU A C 1
ATOM 1449 O O . LEU A 1 176 ? 32.510 1.781 -39.613 1.00 75.81 176 LEU A O 1
ATOM 1453 N N . THR A 1 177 ? 34.068 1.176 -38.113 1.00 72.62 177 THR A N 1
ATOM 1454 C CA . THR A 1 177 ? 33.610 -0.213 -37.982 1.00 72.62 177 THR A CA 1
ATOM 1455 C C . THR A 1 177 ? 33.492 -0.572 -36.509 1.00 72.62 177 THR A C 1
ATOM 1457 O O . THR A 1 177 ? 34.270 -0.082 -35.693 1.00 72.62 177 THR A O 1
ATOM 1460 N N . SER A 1 178 ? 32.497 -1.383 -36.160 1.00 74.19 178 SER A N 1
ATOM 1461 C CA . SER A 1 178 ? 32.254 -1.819 -34.786 1.00 74.19 178 SER A CA 1
ATOM 1462 C C . SER A 1 178 ? 32.025 -3.325 -34.758 1.00 74.19 178 SER A C 1
ATOM 1464 O O . SER A 1 178 ? 31.189 -3.835 -35.505 1.00 74.19 178 SER A O 1
ATOM 1466 N N . ASP A 1 179 ? 32.738 -4.029 -33.876 1.00 73.62 179 ASP A N 1
ATOM 1467 C CA . ASP A 1 179 ? 32.623 -5.486 -33.699 1.00 73.62 179 ASP A CA 1
ATOM 1468 C C . ASP A 1 179 ? 31.243 -5.900 -33.154 1.00 73.62 179 ASP A C 1
ATOM 1470 O O . ASP A 1 179 ? 30.826 -7.048 -33.301 1.00 73.62 179 ASP A O 1
ATOM 1474 N N . LYS A 1 180 ? 30.511 -4.958 -32.539 1.00 67.38 180 LYS A N 1
ATOM 1475 C CA . LYS A 1 180 ? 29.160 -5.164 -31.990 1.00 67.38 180 LYS A CA 1
ATOM 1476 C C . LYS A 1 180 ? 28.029 -4.837 -32.986 1.00 67.38 180 LYS A C 1
ATOM 1478 O O . LYS A 1 180 ? 26.868 -4.864 -32.589 1.00 67.38 180 LYS A O 1
ATOM 1483 N N . ALA A 1 181 ? 28.356 -4.602 -34.265 1.00 61.28 181 ALA A N 1
ATOM 1484 C CA . ALA A 1 181 ? 27.454 -4.082 -35.301 1.00 61.28 181 ALA A CA 1
ATOM 1485 C C . ALA A 1 181 ? 26.861 -2.697 -34.961 1.00 61.28 181 ALA A C 1
ATOM 1487 O O . ALA A 1 181 ? 27.072 -2.152 -33.878 1.00 61.28 181 ALA A O 1
ATOM 1488 N N . TRP A 1 182 ? 26.173 -2.082 -35.926 1.00 62.31 182 TRP A N 1
ATOM 1489 C CA . TRP A 1 182 ? 25.492 -0.804 -35.716 1.00 62.31 182 TRP A CA 1
ATOM 1490 C C . TRP A 1 182 ? 24.053 -1.048 -35.227 1.00 62.31 182 TRP A C 1
ATOM 1492 O O . TRP A 1 182 ? 23.403 -1.947 -35.764 1.00 62.31 182 TRP A O 1
ATOM 1502 N N . PRO A 1 183 ? 23.573 -0.300 -34.219 1.00 58.34 183 PRO A N 1
ATOM 1503 C CA . PRO A 1 183 ? 22.192 -0.371 -33.738 1.00 58.34 183 PRO A CA 1
ATOM 1504 C C . PRO A 1 183 ? 21.165 0.133 -34.760 1.00 58.34 183 PRO A C 1
ATOM 1506 O O . PRO A 1 183 ? 21.524 0.983 -35.609 1.00 58.34 183 PRO A O 1
#

Organism: Trypanosoma cruzi (NCBI:txid5693)

Solvent-accessible surface area (backbone atoms only — not comparable to full-atom values): 10997 Å² total; per-residue (Å²): 111,38,40,42,59,49,32,32,74,75,77,31,84,83,43,69,63,59,77,92,48,48,41,43,45,79,59,38,73,72,51,51,70,82,52,46,81,54,63,69,60,49,54,54,49,69,70,32,67,68,49,48,52,52,51,50,53,52,49,53,54,49,25,53,50,52,42,46,76,71,68,41,82,47,64,71,50,47,73,74,48,82,73,59,79,68,34,54,74,67,59,42,53,51,54,53,51,52,41,52,51,53,56,50,50,55,51,49,56,55,47,52,58,54,47,51,36,60,75,65,36,44,45,31,29,33,34,37,47,77,79,88,84,55,83,48,79,44,81,41,83,43,80,71,79,80,90,68,60,67,44,82,54,89,97,43,78,41,80,63,78,91,67,87,74,86,82,62,68,47,78,77,48,78,45,81,46,40,98,78,52,84,132

InterPro domains:
  IPR006518 Trypanosome RHS [TIGR01631] (1-183)
  IPR046835 Retrotransposon hot spot protein, N-terminal [PF20445] (115-183)
  IPR056000 Domain of unknown function DUF7578 [PF24466] (1-59)

Mean predicted aligned error: 15.11 Å

Radius of gyration: 37.2 Å; Cα contacts (8 Å, |Δi|>4): 176; chains: 1; bounding box: 74×47×94 Å

pLDDT: mean 81.3, std 15.07, range [44.31, 97.19]

Secondary structure (DSSP, 8-state):
-BHHHHHHHHT-TT----GGG--BHHHHTT-GGGT---HHHHHHHHH-HHHHHHHHHHHHHHHHHHHHHTT--SHHHHHT-S-GGGS-HHHHHHHHHHHHHHHHHHHHHHHHHHHHHHHTPEEEEEEEEE-SS-EEEEEEESPPP----EEEETTEEEE--SS--TTSPEEEEEEEE-TT---

Foldseek 3Di:
DWPLVVCCVQVHNPDDFDPVLRGRLLVCLVPVCVRDVPPVVVVVLVPDPVSVVSNVVSLQVQLVVQVVVVVPDDLVSVVVDDPLVSHDPVVSVVSVVVNVVVVVVVVVVVVVLQVCQVVQWWKKWWWWDDPPPDIDIDIDTDDDDDPWDWDDDPPDTDTDPPDDPPPDTDTDDMDIDGPSDHD

Nearest PDB structures (foldseek):
  4ksn-assembly1_A  TM=3.993E-01  e=7.334E-01  Legionella pneumophila subsp. pneumophila str. Philadelphia 1
  4v7e-assembly1_BD  TM=2.538E-01  e=8.551E+00  Triticum aestivum